Protein AF-A0A160VRX2-F1 (afdb_monomer_lite)

Secondary structure (DSSP, 8-state):
---HHHHHHHHHHHS-----HHHHHHHHHHHHT-SSHHHHHHHHHSSGGGHHHHHHHHHHHHHH-GGGHHHHHHHH--SHHHHHHHHHHHHHHHSS---HHHHHHHHHHHHTS-HHHHHGGGG-----HHHHHHHHTTT----HHHHHHHSPPPP----------------------------------------------

pLDDT: mean 70.58, std 23.64, range [27.41, 96.19]

Foldseek 3Di:
DDALVVLQVCCLPPVDDPPAPVSLVVNLVNLVPDPCNLVVLLVQQVPPSRLVVSLSSLVSCLVPPLVCNLSSCLRRPQAVVSVLVSQVSNCVHVVDGRDDSNLVSVLVVHVPHDVVRHVVCLPDDNPDPVSQVSVVVSVDHNPVVSCCVVPPDDPDDDDDDDDDDPPPPPPDPDDDDDDDDDDDDDDDDDDDDDDDDDDDD

Structure (mmCIF, N/CA/C/O backbone):
data_AF-A0A160VRX2-F1
#
_entry.id   AF-A0A160VRX2-F1
#
loop_
_atom_site.group_PDB
_atom_site.id
_atom_site.type_symbol
_atom_site.label_atom_id
_atom_site.label_alt_id
_atom_site.label_comp_id
_atom_site.label_asym_id
_atom_site.label_entity_id
_atom_site.label_seq_id
_atom_site.pdbx_PDB_ins_code
_atom_site.Cartn_x
_atom_site.Cartn_y
_atom_site.Cartn_z
_atom_site.occupancy
_atom_site.B_iso_or_equiv
_atom_site.auth_seq_id
_atom_site.auth_comp_id
_atom_site.auth_asym_id
_atom_site.auth_atom_id
_atom_site.pdbx_PDB_model_num
ATOM 1 N N . MET A 1 1 ? 17.256 4.299 -19.069 1.00 53.56 1 MET A N 1
ATOM 2 C CA . MET A 1 1 ? 16.507 3.963 -17.839 1.00 53.56 1 MET A CA 1
ATOM 3 C C . MET A 1 1 ? 16.876 2.543 -17.431 1.00 53.56 1 MET A C 1
ATOM 5 O O . MET A 1 1 ? 17.068 1.736 -18.332 1.00 53.56 1 MET A O 1
ATOM 9 N N . LYS A 1 2 ? 17.049 2.252 -16.134 1.00 60.75 2 LYS A N 1
ATOM 10 C CA . LYS A 1 2 ? 17.236 0.868 -15.648 1.00 60.75 2 LYS A CA 1
ATOM 11 C C . LYS A 1 2 ? 15.939 0.077 -15.847 1.00 60.75 2 LYS A C 1
ATOM 13 O O . LYS A 1 2 ? 14.868 0.665 -15.703 1.00 60.75 2 LYS A O 1
ATOM 18 N N . GLN A 1 3 ? 16.015 -1.216 -16.160 1.00 85.00 3 GLN A N 1
ATOM 19 C CA . GLN A 1 3 ? 14.811 -2.054 -16.253 1.00 85.00 3 GLN A CA 1
ATOM 20 C C . GLN A 1 3 ? 14.218 -2.251 -14.847 1.00 85.00 3 GLN A C 1
ATOM 22 O O . GLN A 1 3 ? 14.964 -2.447 -13.889 1.00 85.00 3 GLN A O 1
ATOM 27 N N . PHE A 1 4 ? 12.888 -2.220 -14.699 1.00 89.75 4 PHE A N 1
ATOM 28 C CA . PHE A 1 4 ? 12.189 -2.377 -13.409 1.00 89.75 4 PHE A CA 1
ATOM 29 C C . PHE A 1 4 ? 12.724 -3.547 -12.561 1.00 89.75 4 PHE A C 1
ATOM 31 O O . PHE A 1 4 ? 12.983 -3.403 -11.365 1.00 89.75 4 PHE A O 1
ATOM 38 N N . TRP A 1 5 ? 12.983 -4.688 -13.202 1.00 87.94 5 TRP A N 1
ATOM 39 C CA . TRP A 1 5 ? 13.503 -5.885 -12.544 1.00 87.94 5 TRP A CA 1
ATOM 40 C C . TRP A 1 5 ? 14.918 -5.723 -11.973 1.00 87.94 5 TRP A C 1
ATOM 42 O O . TRP A 1 5 ? 15.262 -6.401 -11.007 1.00 87.94 5 TRP A O 1
ATOM 52 N N . GLU A 1 6 ? 15.734 -4.821 -12.517 1.00 87.25 6 GLU A N 1
ATOM 53 C CA . GLU A 1 6 ? 17.044 -4.483 -11.951 1.00 87.25 6 GLU A CA 1
ATOM 54 C C . GLU A 1 6 ? 16.878 -3.720 -10.635 1.00 87.25 6 GLU A C 1
ATOM 56 O O . GLU A 1 6 ? 17.517 -4.065 -9.643 1.00 87.25 6 GLU A O 1
ATOM 61 N N . LEU A 1 7 ? 15.968 -2.737 -10.594 1.00 85.44 7 LEU A N 1
ATOM 62 C CA . LEU A 1 7 ? 15.646 -1.993 -9.371 1.00 85.44 7 LEU A CA 1
ATOM 63 C C . LEU A 1 7 ? 15.070 -2.911 -8.287 1.00 85.44 7 LEU A C 1
ATOM 65 O O . LEU A 1 7 ? 15.456 -2.791 -7.125 1.00 85.44 7 LEU A O 1
ATOM 69 N N . TYR A 1 8 ? 14.201 -3.846 -8.677 1.00 86.25 8 TYR A N 1
ATOM 70 C CA . TYR A 1 8 ? 13.642 -4.855 -7.781 1.00 86.25 8 TYR A CA 1
ATOM 71 C C . TYR A 1 8 ? 14.722 -5.776 -7.192 1.00 86.25 8 TYR A C 1
ATOM 73 O O . TYR A 1 8 ? 14.803 -5.940 -5.975 1.00 86.25 8 TYR A O 1
ATOM 81 N N . ARG A 1 9 ? 15.599 -6.345 -8.033 1.00 82.31 9 ARG A N 1
ATOM 82 C CA . ARG A 1 9 ? 16.698 -7.215 -7.571 1.00 82.31 9 ARG A CA 1
ATOM 83 C C . ARG A 1 9 ? 17.664 -6.475 -6.651 1.00 82.31 9 ARG A C 1
ATOM 85 O O . ARG A 1 9 ? 18.120 -7.045 -5.663 1.00 82.31 9 ARG A O 1
ATOM 92 N N . GLU A 1 10 ? 17.972 -5.217 -6.962 1.00 76.88 10 GLU A N 1
ATOM 93 C CA . GLU A 1 10 ? 18.812 -4.377 -6.109 1.00 76.88 10 GLU A CA 1
ATOM 94 C C . GLU A 1 10 ? 18.207 -4.162 -4.713 1.00 76.88 10 GLU A C 1
ATOM 96 O O . GLU A 1 10 ? 18.968 -4.089 -3.750 1.00 76.88 10 GLU A O 1
ATOM 101 N N . ASP A 1 11 ? 16.880 -4.055 -4.591 1.00 75.56 11 ASP A N 1
ATOM 102 C CA . ASP A 1 11 ? 16.200 -3.811 -3.311 1.00 75.56 11 ASP A CA 1
ATOM 103 C C . ASP A 1 11 ? 16.178 -5.055 -2.412 1.00 75.56 11 ASP A C 1
ATOM 105 O O . ASP A 1 11 ? 16.572 -4.984 -1.246 1.00 75.56 11 ASP A O 1
ATOM 109 N N . ILE A 1 12 ? 15.825 -6.220 -2.973 1.00 71.81 12 ILE A N 1
ATOM 110 C CA . ILE A 1 12 ? 15.807 -7.497 -2.233 1.00 71.81 12 ILE A CA 1
ATOM 111 C C . ILE A 1 12 ? 17.190 -7.832 -1.667 1.00 71.81 12 ILE A C 1
ATOM 113 O O . ILE A 1 12 ? 17.304 -8.377 -0.572 1.00 71.81 12 ILE A O 1
ATOM 117 N N . LEU A 1 13 ? 18.249 -7.534 -2.425 1.00 63.31 13 LEU A N 1
ATOM 118 C CA . LEU A 1 13 ? 19.611 -7.924 -2.068 1.00 63.31 13 LEU A CA 1
ATOM 119 C C . LEU A 1 13 ? 20.306 -6.928 -1.140 1.00 63.31 13 LEU A C 1
ATOM 121 O O . LEU A 1 13 ? 21.235 -7.323 -0.436 1.00 63.31 13 LEU A O 1
ATOM 125 N N . SER A 1 14 ? 19.907 -5.651 -1.118 1.00 58.38 14 SER A N 1
ATOM 126 C CA . SER A 1 14 ? 20.640 -4.662 -0.324 1.00 58.38 14 SER A CA 1
ATOM 127 C C . SER A 1 14 ? 20.146 -4.537 1.115 1.00 58.38 14 SER A C 1
ATOM 129 O O . SER A 1 14 ? 20.926 -4.063 1.941 1.00 58.38 14 SER A O 1
ATOM 131 N N . PHE A 1 15 ? 18.894 -4.914 1.437 1.00 51.44 15 PHE A N 1
ATOM 132 C CA . PHE A 1 15 ? 18.227 -4.730 2.752 1.00 51.44 15 PHE A CA 1
ATOM 133 C C . PHE A 1 15 ? 18.344 -3.315 3.367 1.00 51.44 15 PHE A C 1
ATOM 135 O O . PHE A 1 15 ? 17.918 -3.049 4.491 1.00 51.44 15 PHE A O 1
ATOM 142 N N . LYS A 1 16 ? 18.949 -2.390 2.630 1.00 52.22 16 LYS A N 1
ATOM 143 C CA . LYS A 1 16 ? 19.450 -1.090 3.050 1.00 52.22 16 LYS A CA 1
ATOM 144 C C . LYS A 1 16 ? 19.458 -0.211 1.816 1.00 52.22 16 LYS A C 1
ATOM 146 O O . LYS A 1 16 ? 20.514 0.158 1.305 1.00 52.22 16 LYS A O 1
ATOM 151 N N . LYS A 1 17 ? 18.285 0.115 1.295 1.00 55.25 17 LYS A N 1
ATOM 152 C CA . LYS A 1 17 ? 18.146 1.300 0.459 1.00 55.25 17 LYS A CA 1
ATOM 153 C C . LYS A 1 17 ? 17.052 2.159 1.049 1.00 55.25 17 LYS A C 1
ATOM 155 O O . LYS A 1 17 ? 15.928 1.740 1.310 1.00 55.25 17 LYS A O 1
ATOM 160 N N . HIS A 1 18 ? 17.452 3.376 1.384 1.00 66.44 18 HIS A N 1
ATOM 161 C CA . HIS A 1 18 ? 16.526 4.403 1.791 1.00 66.44 18 HIS A CA 1
ATOM 162 C C . HIS A 1 18 ? 15.578 4.630 0.616 1.00 66.44 18 HIS A C 1
ATOM 164 O O . HIS A 1 18 ? 16.016 5.022 -0.457 1.00 66.44 18 HIS A O 1
ATOM 170 N N . PHE A 1 19 ? 14.283 4.386 0.820 1.00 79.25 19 PHE A N 1
ATOM 171 C CA . PHE A 1 19 ? 13.230 4.852 -0.084 1.00 79.25 19 PHE A CA 1
ATOM 172 C C . PHE A 1 19 ? 13.189 6.391 -0.075 1.00 79.25 19 PHE A C 1
ATOM 174 O O . PHE A 1 19 ? 12.302 6.990 0.534 1.00 79.25 19 PHE A O 1
ATOM 181 N N . ASP A 1 20 ? 14.227 7.048 -0.575 1.00 86.12 20 ASP A N 1
ATOM 182 C CA . ASP A 1 20 ? 14.255 8.490 -0.765 1.00 86.12 20 ASP A CA 1
ATOM 183 C C . ASP A 1 20 ? 13.398 8.881 -1.978 1.00 86.12 20 ASP A C 1
ATOM 185 O O . ASP A 1 20 ? 12.914 8.028 -2.725 1.00 86.12 20 ASP A O 1
ATOM 189 N N . ALA A 1 21 ? 13.161 10.180 -2.146 1.00 86.88 21 ALA A N 1
ATOM 190 C CA . ALA A 1 21 ? 12.278 10.673 -3.197 1.00 86.88 21 ALA A CA 1
ATOM 191 C C . ALA A 1 21 ? 12.773 10.310 -4.609 1.00 86.88 21 ALA A C 1
ATOM 193 O O . ALA A 1 21 ? 11.957 9.994 -5.474 1.00 86.88 21 ALA A O 1
ATOM 194 N N . ASN A 1 22 ? 14.091 10.303 -4.834 1.00 89.25 22 ASN A N 1
ATOM 195 C CA . ASN A 1 22 ? 14.674 9.987 -6.137 1.00 89.25 22 ASN A CA 1
ATOM 196 C C . ASN A 1 22 ? 14.514 8.502 -6.459 1.00 89.25 22 ASN A C 1
ATOM 198 O O . ASN A 1 22 ? 14.138 8.146 -7.573 1.00 89.25 22 ASN A O 1
ATOM 202 N N . TYR A 1 23 ? 14.759 7.634 -5.481 1.00 88.31 23 TYR A N 1
ATOM 203 C CA . TYR A 1 23 ? 14.572 6.201 -5.634 1.00 88.31 23 TYR A CA 1
ATOM 204 C C . TYR A 1 23 ? 13.108 5.849 -5.903 1.00 88.31 23 TYR A C 1
ATOM 206 O O . TYR A 1 23 ? 12.825 5.133 -6.859 1.00 88.31 23 TYR A O 1
ATOM 214 N N . ILE A 1 24 ? 12.176 6.402 -5.116 1.00 90.81 24 ILE A N 1
ATOM 215 C CA . ILE A 1 24 ? 10.731 6.203 -5.315 1.00 90.81 24 ILE A CA 1
ATOM 216 C C . ILE A 1 24 ? 10.327 6.620 -6.729 1.00 90.81 24 ILE A C 1
ATOM 218 O O . ILE A 1 24 ? 9.657 5.856 -7.419 1.00 90.81 24 ILE A O 1
ATOM 222 N N . LYS A 1 25 ? 10.772 7.801 -7.177 1.00 91.38 25 LYS A N 1
ATOM 223 C CA . LYS A 1 25 ? 10.506 8.286 -8.531 1.00 91.38 25 LYS A CA 1
ATOM 224 C C . LYS A 1 25 ? 11.028 7.306 -9.585 1.00 91.38 25 LYS A C 1
ATOM 226 O O . LYS A 1 25 ? 10.265 6.894 -10.445 1.00 91.38 25 LYS A O 1
ATOM 231 N N . ASN A 1 26 ? 12.285 6.875 -9.478 1.00 90.94 26 ASN A N 1
ATOM 232 C CA . ASN A 1 26 ? 12.885 5.947 -10.440 1.00 90.94 26 ASN A CA 1
ATOM 233 C C . ASN A 1 26 ? 12.156 4.598 -10.499 1.00 90.94 26 ASN A C 1
ATOM 235 O O . ASN A 1 26 ? 12.003 4.039 -11.581 1.00 90.94 26 ASN A O 1
ATOM 239 N N . VAL A 1 27 ? 11.713 4.068 -9.354 1.00 91.75 27 VAL A N 1
ATOM 240 C CA . VAL A 1 27 ? 10.911 2.838 -9.316 1.00 91.75 27 VAL A CA 1
ATOM 241 C C . VAL A 1 27 ? 9.564 3.061 -9.986 1.00 91.75 27 VAL A C 1
ATOM 243 O O . VAL A 1 27 ? 9.148 2.218 -10.770 1.00 91.75 27 VAL A O 1
ATOM 246 N N . PHE A 1 28 ? 8.897 4.182 -9.713 1.00 94.31 28 PHE A N 1
ATOM 247 C CA . PHE A 1 28 ? 7.594 4.484 -10.304 1.00 94.31 28 PHE A CA 1
ATOM 248 C C . PHE A 1 28 ? 7.689 4.659 -11.817 1.00 94.31 28 PHE A C 1
ATOM 250 O O . PHE A 1 28 ? 6.904 4.051 -12.533 1.00 94.31 28 PHE A O 1
ATOM 257 N N . ASP A 1 29 ? 8.677 5.410 -12.298 1.00 93.62 29 ASP A N 1
ATOM 258 C CA . ASP A 1 29 ? 8.897 5.630 -13.728 1.00 93.62 29 ASP A CA 1
ATOM 259 C C . ASP A 1 29 ?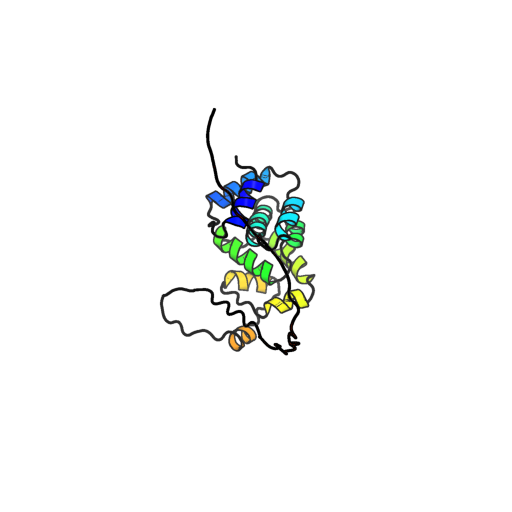 9.258 4.307 -14.437 1.00 93.62 29 ASP A C 1
ATOM 261 O O . ASP A 1 29 ? 8.775 4.029 -15.527 1.00 93.62 29 ASP A O 1
ATOM 265 N N . ALA A 1 30 ? 10.049 3.428 -13.806 1.00 93.12 30 ALA A N 1
ATOM 266 C CA . ALA A 1 30 ? 10.340 2.106 -14.367 1.00 93.12 30 ALA A CA 1
ATOM 267 C C . ALA A 1 30 ? 9.130 1.154 -14.329 1.00 93.12 30 ALA A C 1
ATOM 269 O O . ALA A 1 30 ? 8.983 0.308 -15.208 1.00 93.12 30 ALA A O 1
ATOM 270 N N . TYR A 1 31 ? 8.286 1.259 -13.301 1.00 94.44 31 TYR A N 1
ATOM 271 C CA . TYR A 1 31 ? 7.087 0.439 -13.143 1.00 94.44 31 TYR A CA 1
ATOM 272 C C . TYR A 1 31 ? 5.961 0.866 -14.088 1.00 94.44 31 TYR A C 1
ATOM 274 O O . TYR A 1 31 ? 5.175 0.031 -14.523 1.00 94.44 31 TYR A O 1
ATOM 282 N N . GLU A 1 32 ? 5.903 2.145 -14.455 1.00 94.31 32 GLU A N 1
ATOM 283 C CA . GLU A 1 32 ? 4.975 2.683 -15.454 1.00 94.31 32 GLU A CA 1
ATOM 284 C C . GLU A 1 32 ? 5.093 1.950 -16.800 1.00 94.31 32 GLU A C 1
ATOM 286 O O . GLU A 1 32 ? 4.075 1.593 -17.394 1.00 94.31 32 GLU A O 1
ATOM 291 N N . GLU A 1 33 ? 6.317 1.602 -17.198 1.00 92.44 33 GLU A N 1
ATOM 292 C CA . GLU A 1 33 ? 6.633 0.839 -18.415 1.00 92.44 33 GLU A CA 1
ATOM 293 C C . GLU A 1 33 ? 6.298 -0.664 -18.315 1.00 92.44 33 GLU A C 1
ATOM 295 O O . GLU A 1 33 ? 6.380 -1.401 -19.301 1.00 92.44 33 GLU A O 1
ATOM 300 N N . VAL A 1 34 ? 5.925 -1.167 -17.132 1.00 93.25 34 VAL A N 1
ATOM 301 C CA . VAL A 1 34 ? 5.506 -2.564 -16.964 1.00 93.25 34 VAL A CA 1
ATOM 302 C C . VAL A 1 34 ? 4.099 -2.734 -17.531 1.00 93.25 34 VAL A C 1
ATOM 304 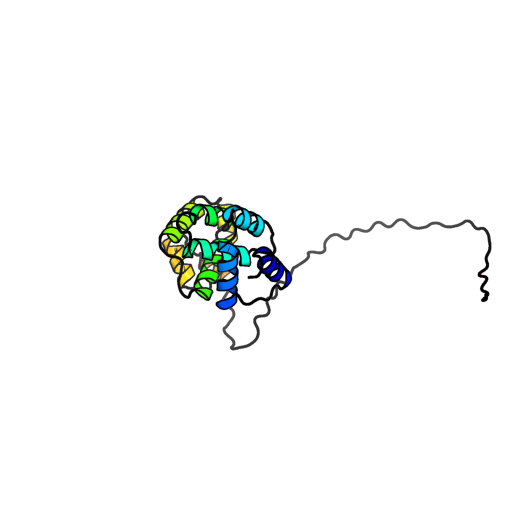O O . VAL A 1 34 ? 3.159 -2.050 -17.119 1.00 93.25 34 VAL A O 1
ATOM 307 N N . LYS A 1 35 ? 3.954 -3.678 -18.468 1.00 90.88 35 LYS A N 1
ATOM 308 C CA . LYS A 1 35 ? 2.682 -3.990 -19.131 1.00 90.88 35 LYS A CA 1
ATOM 309 C C . LYS A 1 35 ? 1.637 -4.515 -18.138 1.00 90.88 35 LYS A C 1
ATOM 311 O O . LYS A 1 35 ? 0.584 -3.905 -17.979 1.00 90.88 35 LYS A O 1
ATOM 316 N N . ASP A 1 36 ? 1.974 -5.583 -17.416 1.00 92.12 36 ASP A N 1
ATOM 317 C CA . ASP A 1 36 ? 1.069 -6.287 -16.502 1.00 92.12 36 ASP A CA 1
ATOM 318 C C . ASP A 1 36 ? 1.431 -5.981 -15.038 1.00 92.12 36 ASP A C 1
ATOM 320 O O . ASP A 1 36 ? 2.014 -6.785 -14.311 1.00 92.12 36 ASP A O 1
ATOM 324 N N . LYS A 1 37 ? 1.125 -4.750 -14.605 1.00 94.50 37 LYS A N 1
ATOM 325 C CA . LYS A 1 37 ? 1.512 -4.221 -13.282 1.00 94.50 37 LYS A CA 1
ATOM 326 C C . LYS A 1 37 ? 0.991 -5.074 -12.122 1.00 94.50 37 LYS A C 1
ATOM 328 O O . LYS A 1 37 ? 1.758 -5.435 -11.239 1.00 94.50 37 LYS A O 1
ATOM 333 N N . LEU A 1 38 ? -0.296 -5.428 -12.120 1.00 95.38 38 LEU A N 1
ATOM 334 C CA . LEU A 1 38 ? -0.886 -6.231 -11.038 1.00 95.38 38 LEU A CA 1
ATOM 335 C C . LEU A 1 38 ? -0.246 -7.626 -10.935 1.00 95.38 38 LEU A C 1
ATOM 337 O O . LEU A 1 38 ? -0.001 -8.099 -9.828 1.00 95.38 38 LEU A O 1
ATOM 341 N N . GLU A 1 39 ? 0.101 -8.248 -12.065 1.00 92.75 39 GLU A N 1
ATOM 342 C CA . GLU A 1 39 ? 0.823 -9.526 -12.078 1.00 92.75 39 GLU A CA 1
ATOM 343 C C . GLU A 1 39 ? 2.232 -9.369 -11.493 1.00 92.75 39 GLU A C 1
ATOM 345 O O . GLU A 1 39 ? 2.633 -10.131 -10.613 1.00 92.75 39 GLU A O 1
ATOM 350 N N . ALA A 1 40 ? 2.963 -8.327 -11.899 1.00 92.00 40 ALA A N 1
ATOM 351 C CA . ALA A 1 40 ? 4.267 -8.019 -11.321 1.00 92.00 40 ALA A CA 1
ATOM 352 C C . ALA A 1 40 ? 4.181 -7.760 -9.805 1.00 92.00 40 ALA A C 1
ATOM 354 O O . ALA A 1 40 ? 5.021 -8.252 -9.051 1.00 92.00 40 ALA A O 1
ATOM 355 N N . LEU A 1 41 ? 3.157 -7.037 -9.337 1.00 93.19 41 LEU A N 1
ATOM 356 C CA . LEU A 1 41 ? 2.902 -6.818 -7.911 1.00 93.19 41 LEU A CA 1
ATOM 357 C C . LEU A 1 41 ? 2.658 -8.138 -7.167 1.00 93.19 41 LEU A C 1
ATOM 359 O O . LEU A 1 41 ? 3.233 -8.339 -6.096 1.00 93.19 41 LEU A O 1
ATOM 363 N N . ALA A 1 42 ? 1.844 -9.034 -7.730 1.00 90.88 42 ALA A N 1
ATOM 364 C CA . ALA A 1 42 ? 1.548 -10.339 -7.143 1.00 90.88 42 ALA A CA 1
ATOM 365 C C . ALA A 1 42 ? 2.813 -11.199 -7.009 1.00 90.88 42 ALA A C 1
ATOM 367 O O . ALA A 1 42 ? 3.128 -11.660 -5.911 1.00 90.88 42 ALA A O 1
ATOM 368 N N . LEU A 1 43 ? 3.610 -11.297 -8.081 1.00 87.69 43 LEU A N 1
ATOM 369 C CA . LEU A 1 43 ? 4.893 -12.012 -8.082 1.00 87.69 43 LEU A CA 1
ATOM 370 C C . LEU A 1 43 ? 5.846 -11.501 -6.991 1.00 87.69 43 LEU A C 1
ATOM 372 O O . LEU A 1 43 ? 6.543 -12.278 -6.341 1.00 87.69 43 LEU A O 1
ATOM 376 N N . ILE A 1 44 ? 5.870 -10.187 -6.772 1.00 86.62 44 ILE A N 1
ATOM 377 C CA . ILE A 1 44 ? 6.723 -9.544 -5.770 1.00 86.62 44 ILE A CA 1
ATOM 378 C C . ILE A 1 44 ? 6.218 -9.794 -4.346 1.00 86.62 44 ILE A C 1
ATOM 380 O O . ILE A 1 44 ? 7.029 -9.967 -3.432 1.00 86.62 44 ILE A O 1
ATOM 384 N N . ARG A 1 45 ? 4.900 -9.767 -4.119 1.00 84.75 45 ARG A N 1
ATOM 385 C CA . ARG A 1 45 ? 4.322 -9.890 -2.774 1.00 84.75 45 ARG A CA 1
ATOM 386 C C . ARG A 1 45 ? 4.487 -11.290 -2.191 1.00 84.75 45 ARG A C 1
ATOM 388 O O . ARG A 1 45 ? 4.675 -11.404 -0.973 1.00 84.75 45 ARG A O 1
ATOM 395 N N . ASP A 1 46 ? 4.428 -1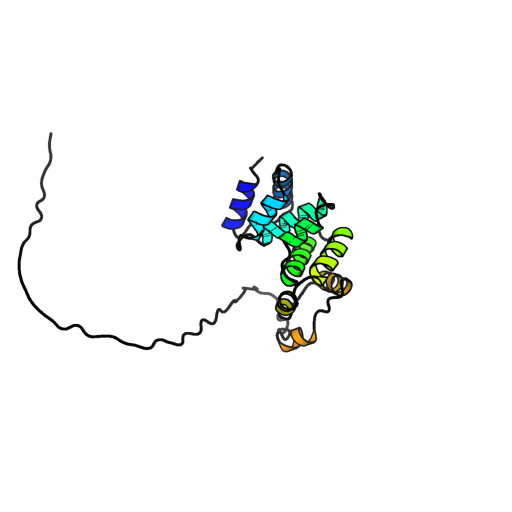2.313 -3.036 1.00 73.88 46 ASP A N 1
ATOM 396 C CA . ASP A 1 46 ? 4.531 -13.715 -2.621 1.00 73.88 46 ASP A CA 1
ATOM 397 C C . ASP A 1 46 ? 5.972 -14.123 -2.275 1.00 73.88 46 ASP A C 1
ATOM 399 O O . ASP A 1 46 ? 6.207 -15.104 -1.567 1.00 73.88 46 ASP A O 1
ATOM 403 N N . ILE A 1 47 ? 6.958 -13.312 -2.666 1.00 75.38 47 ILE A N 1
ATOM 404 C CA . ILE A 1 47 ? 8.345 -13.459 -2.230 1.00 75.38 47 ILE A CA 1
ATOM 405 C C . ILE A 1 47 ? 8.517 -12.765 -0.869 1.00 75.38 47 ILE A C 1
ATOM 407 O O . ILE A 1 47 ? 8.467 -11.539 -0.750 1.00 75.38 47 ILE A O 1
ATOM 411 N N . HIS A 1 48 ? 8.760 -13.556 0.185 1.00 59.00 48 HIS A N 1
ATOM 412 C CA . HIS A 1 48 ? 8.796 -13.083 1.580 1.00 59.00 48 HIS A CA 1
ATOM 413 C C . HIS A 1 48 ? 9.739 -11.883 1.812 1.00 59.00 48 HIS A C 1
ATOM 415 O O . HIS A 1 48 ? 9.438 -11.011 2.633 1.00 59.00 48 HIS A O 1
ATOM 421 N N . LEU A 1 49 ? 10.850 -11.815 1.073 1.00 65.38 49 LEU A N 1
ATOM 422 C CA . LEU A 1 49 ? 11.905 -10.812 1.252 1.00 65.38 49 LEU A CA 1
ATOM 423 C C . LEU A 1 49 ? 11.539 -9.417 0.705 1.00 65.38 49 LEU A C 1
ATOM 425 O O . LEU A 1 49 ? 12.233 -8.456 1.022 1.00 65.38 49 LEU A O 1
ATOM 429 N N . SER A 1 50 ? 10.453 -9.266 -0.064 1.00 73.75 50 SER A N 1
ATOM 430 C CA . SER A 1 50 ? 10.129 -8.022 -0.789 1.00 73.75 50 SER A CA 1
ATOM 431 C C . SER A 1 50 ? 8.895 -7.263 -0.297 1.00 73.75 50 SER A C 1
ATOM 433 O O . SER A 1 50 ? 8.375 -6.394 -0.998 1.00 73.75 50 SER A O 1
ATOM 435 N N . ARG A 1 51 ? 8.432 -7.517 0.932 1.00 79.25 51 ARG A N 1
ATOM 436 C CA . ARG A 1 51 ? 7.202 -6.891 1.454 1.00 79.25 51 ARG A CA 1
ATOM 437 C C . ARG A 1 51 ? 7.231 -5.353 1.409 1.00 79.25 51 ARG A C 1
ATOM 439 O O . ARG A 1 51 ? 6.263 -4.733 0.980 1.00 79.25 51 ARG A O 1
ATOM 446 N N . MET A 1 52 ? 8.353 -4.724 1.761 1.00 85.19 52 MET A N 1
ATOM 447 C CA . MET A 1 52 ? 8.468 -3.257 1.700 1.00 85.19 52 MET A CA 1
ATOM 448 C C . MET A 1 52 ? 8.443 -2.716 0.267 1.00 85.19 52 MET A C 1
ATOM 450 O O . MET A 1 52 ? 7.845 -1.668 0.026 1.00 85.19 52 MET A O 1
ATOM 454 N N . PHE A 1 53 ? 9.028 -3.442 -0.688 1.00 89.06 53 PHE A N 1
ATOM 455 C CA . PHE A 1 53 ? 8.945 -3.088 -2.102 1.00 89.06 53 PHE A CA 1
ATOM 456 C C . PHE A 1 53 ? 7.504 -3.207 -2.613 1.00 89.06 53 PHE A C 1
ATOM 458 O O . PHE A 1 53 ? 7.030 -2.312 -3.304 1.00 89.06 53 PHE A O 1
ATOM 465 N N . SER A 1 54 ? 6.749 -4.231 -2.193 1.00 91.62 54 SER A N 1
ATOM 466 C CA . SER A 1 54 ? 5.317 -4.314 -2.525 1.00 91.62 54 SER A CA 1
ATOM 467 C C . SER A 1 54 ? 4.507 -3.143 -1.959 1.00 91.62 54 SER A C 1
ATOM 469 O O . SER A 1 54 ? 3.656 -2.613 -2.661 1.00 91.62 54 SER A O 1
ATOM 471 N N . PHE A 1 55 ? 4.817 -2.643 -0.756 1.00 92.31 55 PHE A N 1
ATOM 472 C CA . PHE A 1 55 ? 4.176 -1.433 -0.216 1.00 92.31 55 PHE A CA 1
ATOM 473 C C . PHE A 1 55 ? 4.554 -0.163 -0.984 1.00 92.31 55 PHE A C 1
ATOM 475 O O . PHE A 1 55 ? 3.717 0.726 -1.171 1.00 92.31 55 PHE A O 1
ATOM 482 N N . LEU A 1 56 ? 5.791 -0.078 -1.480 1.00 93.12 56 LEU A N 1
ATOM 483 C CA . LEU A 1 56 ? 6.177 0.983 -2.402 1.00 93.12 56 LEU A CA 1
ATOM 484 C C . LEU A 1 56 ? 5.322 0.937 -3.675 1.00 93.12 56 LEU A C 1
ATOM 486 O O . LEU A 1 56 ? 4.749 1.958 -4.048 1.00 93.12 56 LEU A O 1
ATOM 490 N N . LEU A 1 57 ? 5.186 -0.228 -4.308 1.00 94.25 57 LEU A N 1
ATOM 491 C CA . LEU A 1 57 ? 4.377 -0.377 -5.522 1.00 94.25 57 LEU A CA 1
ATOM 492 C C . LEU A 1 57 ? 2.887 -0.162 -5.257 1.00 94.25 57 LEU A C 1
ATOM 494 O O . LEU A 1 57 ? 2.214 0.494 -6.034 1.00 94.25 57 LEU A O 1
ATOM 498 N N . MET A 1 58 ? 2.363 -0.601 -4.122 1.00 95.69 58 MET A N 1
ATOM 499 C CA . MET A 1 58 ? 0.997 -0.289 -3.709 1.00 95.69 58 MET A CA 1
ATOM 500 C C . MET A 1 58 ? 0.764 1.229 -3.601 1.00 95.69 58 MET A C 1
ATOM 502 O O . MET A 1 58 ? -0.284 1.735 -3.997 1.00 95.69 58 MET A O 1
ATOM 506 N N . SER A 1 59 ? 1.776 1.987 -3.164 1.00 95.56 59 SER A N 1
ATOM 507 C CA . SER A 1 59 ? 1.724 3.456 -3.145 1.00 95.56 59 SER A CA 1
ATOM 508 C C . SER A 1 59 ? 1.669 4.071 -4.549 1.00 95.56 59 SER A C 1
ATOM 510 O O . SER A 1 59 ? 1.128 5.166 -4.710 1.00 95.56 59 SER A O 1
ATOM 512 N N . TYR A 1 60 ? 2.213 3.389 -5.564 1.00 96.06 60 TYR A N 1
ATOM 513 C CA . TYR A 1 60 ? 2.067 3.788 -6.965 1.00 96.06 60 TYR A CA 1
ATOM 514 C C . TYR A 1 60 ? 0.595 3.729 -7.380 1.00 96.06 60 TYR A C 1
ATOM 516 O O . TYR A 1 60 ? 0.094 4.713 -7.915 1.00 96.06 60 TYR A O 1
ATOM 524 N N . PHE A 1 61 ? -0.115 2.634 -7.075 1.00 96.00 61 PHE A N 1
ATOM 525 C CA . PHE A 1 61 ? -1.540 2.494 -7.410 1.00 96.00 61 PHE A CA 1
ATOM 526 C C . PHE A 1 61 ? -2.379 3.573 -6.740 1.00 96.00 61 PHE A C 1
ATOM 528 O O . PHE A 1 61 ? -3.151 4.243 -7.416 1.00 96.00 61 PHE A O 1
ATOM 535 N N . VAL A 1 62 ? -2.124 3.841 -5.453 1.00 95.06 62 VAL A N 1
ATOM 536 C CA . VAL A 1 62 ? -2.748 4.973 -4.757 1.00 95.06 62 VAL A CA 1
ATOM 537 C C . VAL A 1 62 ? -2.553 6.259 -5.558 1.00 95.06 62 VAL A C 1
ATOM 539 O O . VAL A 1 62 ? -3.520 6.949 -5.844 1.00 95.06 62 VAL A O 1
ATOM 542 N N . LYS A 1 63 ? -1.332 6.592 -5.977 1.00 92.19 63 LYS A N 1
ATOM 543 C CA . LYS A 1 63 ? -1.060 7.891 -6.610 1.00 92.19 63 LYS A CA 1
ATOM 544 C C . LYS A 1 63 ? -1.421 8.007 -8.087 1.00 92.19 63 LYS A C 1
ATOM 546 O O . LYS A 1 63 ? -1.658 9.125 -8.537 1.00 92.19 63 LYS A O 1
ATOM 551 N N . ARG A 1 64 ? -1.362 6.916 -8.847 1.00 93.62 64 ARG A N 1
ATOM 552 C CA . ARG A 1 64 ? -1.357 6.960 -10.317 1.00 93.62 64 ARG A CA 1
ATOM 553 C C . ARG A 1 64 ? -2.436 6.099 -10.972 1.00 93.62 64 ARG A C 1
ATOM 555 O O . ARG A 1 64 ? -2.819 6.415 -12.089 1.00 93.62 64 ARG A O 1
ATOM 562 N N . GLU A 1 65 ? -2.931 5.059 -10.305 1.00 94.44 65 GLU A N 1
ATOM 563 C CA . GLU A 1 65 ? -3.919 4.120 -10.868 1.00 94.44 65 GLU A CA 1
ATOM 564 C C . GLU A 1 65 ? -5.039 3.832 -9.844 1.00 94.44 65 GLU A C 1
ATOM 566 O O . GLU A 1 65 ? -5.146 2.709 -9.341 1.00 94.44 65 GLU A O 1
ATOM 571 N N . PRO A 1 66 ? -5.845 4.857 -9.478 1.00 90.94 66 PRO A N 1
ATOM 572 C CA . PRO A 1 66 ? -6.902 4.742 -8.468 1.00 90.94 66 PRO A CA 1
ATOM 573 C C . PRO A 1 66 ? -7.922 3.642 -8.745 1.00 90.94 66 PRO A C 1
ATOM 575 O O . PRO A 1 66 ? -8.449 3.038 -7.817 1.00 90.94 66 PRO A O 1
ATOM 578 N N . ASP A 1 67 ? -8.201 3.395 -10.020 1.00 94.06 67 ASP A N 1
ATOM 579 C CA . ASP A 1 67 ? -9.151 2.404 -10.518 1.00 94.06 67 ASP A CA 1
ATOM 580 C C . ASP A 1 67 ? -8.743 0.961 -10.198 1.00 94.06 67 ASP A C 1
ATOM 582 O O . ASP A 1 67 ? -9.598 0.083 -10.172 1.00 94.06 67 ASP A O 1
ATOM 586 N N . LYS A 1 68 ? -7.460 0.715 -9.907 1.00 95.62 68 LYS A N 1
ATOM 587 C CA . LYS A 1 68 ? -6.916 -0.618 -9.595 1.00 95.62 68 LYS A CA 1
ATOM 588 C C . LYS A 1 68 ? -6.535 -0.790 -8.127 1.00 95.62 68 LYS A C 1
ATOM 590 O O . LYS A 1 68 ? -5.865 -1.760 -7.768 1.00 95.62 68 LYS A O 1
ATOM 595 N N . ILE A 1 69 ? -6.903 0.166 -7.273 1.00 95.69 69 ILE A N 1
ATOM 596 C CA . ILE A 1 69 ? -6.563 0.134 -5.848 1.00 95.69 69 ILE A CA 1
ATOM 597 C C . ILE A 1 69 ? -7.137 -1.114 -5.171 1.00 95.69 69 ILE A C 1
ATOM 599 O O . ILE A 1 69 ? -6.415 -1.748 -4.402 1.00 95.69 69 ILE A O 1
ATOM 603 N N . ASP A 1 70 ? -8.382 -1.481 -5.474 1.00 95.50 70 ASP A N 1
ATOM 604 C CA . ASP A 1 70 ? -9.054 -2.639 -4.872 1.00 95.50 70 ASP A CA 1
ATOM 605 C C . ASP A 1 70 ? -8.262 -3.930 -5.129 1.00 95.50 70 ASP A C 1
ATOM 607 O O . ASP A 1 70 ? -7.914 -4.661 -4.196 1.00 95.50 70 ASP A O 1
ATOM 611 N N . ASP A 1 71 ? -7.876 -4.163 -6.386 1.00 96.19 71 ASP A N 1
ATOM 612 C CA . ASP A 1 71 ? -7.063 -5.314 -6.786 1.00 96.19 71 ASP A CA 1
ATOM 613 C C . ASP A 1 71 ? -5.685 -5.290 -6.114 1.00 96.19 71 ASP A C 1
ATOM 615 O O . ASP A 1 71 ? -5.226 -6.292 -5.556 1.00 96.19 71 ASP A O 1
ATOM 619 N N . ALA A 1 72 ? -5.026 -4.129 -6.110 1.00 95.69 72 ALA A N 1
ATOM 620 C CA . ALA A 1 72 ? -3.711 -3.968 -5.503 1.00 95.69 72 ALA A CA 1
ATOM 621 C C . ALA A 1 72 ? -3.733 -4.198 -3.981 1.00 95.69 72 ALA A C 1
ATOM 623 O O . ALA A 1 72 ? -2.789 -4.788 -3.441 1.00 95.69 72 ALA A O 1
ATOM 624 N N . ILE A 1 73 ? -4.795 -3.776 -3.285 1.00 95.19 73 ILE A N 1
ATOM 625 C CA . ILE A 1 73 ? -5.011 -4.046 -1.857 1.00 95.19 73 ILE A CA 1
ATOM 626 C C . ILE A 1 73 ? -5.174 -5.544 -1.631 1.00 95.19 73 ILE A C 1
ATOM 628 O O . ILE A 1 73 ? -4.450 -6.095 -0.805 1.00 95.19 73 ILE A O 1
ATOM 632 N N . ASN A 1 74 ? -6.044 -6.211 -2.392 1.00 92.81 74 ASN A N 1
ATOM 633 C CA . ASN A 1 74 ? -6.286 -7.651 -2.258 1.00 92.81 74 ASN A CA 1
ATOM 634 C C . ASN A 1 74 ? -5.018 -8.484 -2.496 1.00 92.81 74 ASN A C 1
ATOM 636 O O . ASN A 1 74 ? -4.814 -9.536 -1.878 1.00 92.81 74 ASN A O 1
ATOM 640 N N . ILE A 1 75 ? -4.125 -8.005 -3.362 1.00 93.62 75 ILE A N 1
ATOM 641 C CA . ILE A 1 75 ? -2.806 -8.600 -3.565 1.00 93.62 75 ILE A CA 1
ATOM 642 C C . ILE A 1 75 ? -1.893 -8.316 -2.369 1.00 93.62 75 ILE A C 1
ATOM 644 O O . ILE A 1 75 ? -1.278 -9.243 -1.848 1.00 93.62 75 ILE A O 1
ATOM 648 N N . THR A 1 76 ? -1.794 -7.066 -1.922 1.00 92.62 76 THR A N 1
ATOM 649 C CA . THR A 1 76 ? -0.685 -6.615 -1.067 1.00 92.62 76 THR A CA 1
ATOM 650 C C . THR A 1 76 ? -0.964 -6.730 0.429 1.00 92.62 76 THR A C 1
ATOM 652 O O . THR A 1 76 ? -0.079 -7.133 1.191 1.00 92.62 76 THR A O 1
ATOM 655 N N . ILE A 1 77 ? -2.173 -6.380 0.862 1.00 91.81 77 ILE A N 1
ATOM 656 C CA . ILE A 1 77 ? -2.595 -6.403 2.263 1.00 91.81 77 ILE A CA 1
ATOM 657 C C . ILE A 1 77 ? -3.205 -7.772 2.537 1.00 91.81 77 ILE A C 1
ATOM 659 O O . ILE A 1 77 ? -4.174 -8.160 1.899 1.00 91.81 77 ILE A O 1
ATOM 663 N N . LYS A 1 78 ? -2.600 -8.550 3.440 1.00 87.31 78 LYS A N 1
ATOM 664 C CA . LYS A 1 78 ? -3.097 -9.896 3.789 1.00 87.31 78 LYS A CA 1
ATOM 665 C C . LYS A 1 78 ? -3.633 -9.998 5.213 1.00 87.31 78 LYS A C 1
ATOM 667 O O . LYS A 1 78 ? -4.221 -11.010 5.573 1.00 87.31 78 LYS A O 1
ATOM 672 N N . ASN A 1 79 ? -3.362 -8.994 6.037 1.00 85.12 79 ASN A N 1
ATOM 673 C CA . ASN A 1 79 ? -3.771 -8.902 7.432 1.00 85.12 79 ASN A CA 1
ATOM 674 C C . ASN A 1 79 ? -3.720 -7.432 7.878 1.00 85.12 79 ASN A C 1
ATOM 676 O O . ASN A 1 79 ? -3.166 -6.574 7.183 1.00 85.12 79 ASN A O 1
ATOM 680 N N . LEU A 1 80 ? -4.252 -7.151 9.067 1.00 83.56 80 LEU A N 1
ATOM 681 C CA . LEU A 1 80 ? -4.266 -5.800 9.631 1.00 83.56 80 LEU A CA 1
ATOM 682 C C . LEU A 1 80 ? -2.848 -5.245 9.879 1.00 83.56 80 LEU A C 1
ATOM 684 O O . LEU A 1 80 ? -2.607 -4.052 9.697 1.00 83.56 80 LEU A O 1
ATOM 688 N N . GLY A 1 81 ? -1.882 -6.105 10.215 1.00 84.06 81 GLY A N 1
ATOM 689 C CA . GLY A 1 81 ? -0.479 -5.714 10.378 1.00 84.06 81 GLY A CA 1
ATOM 690 C C . GLY A 1 81 ? 0.141 -5.148 9.095 1.00 84.06 81 GLY A C 1
ATOM 691 O O . GLY A 1 81 ? 0.812 -4.117 9.137 1.00 84.06 81 GLY A O 1
ATOM 692 N N . ASP A 1 82 ? -0.128 -5.761 7.940 1.00 88.31 82 ASP A N 1
ATOM 693 C CA . ASP A 1 82 ? 0.312 -5.245 6.640 1.00 88.31 82 ASP A CA 1
ATOM 694 C C . ASP A 1 82 ? -0.307 -3.867 6.356 1.00 88.31 82 ASP A C 1
ATOM 696 O O . ASP A 1 82 ? 0.401 -2.967 5.901 1.00 88.31 82 ASP A O 1
ATOM 700 N N . ALA A 1 83 ? -1.590 -3.666 6.687 1.00 90.38 83 ALA A N 1
ATOM 701 C CA . ALA A 1 83 ? -2.254 -2.369 6.536 1.00 90.38 83 ALA A CA 1
ATOM 702 C C . ALA A 1 83 ? -1.578 -1.286 7.391 1.00 90.38 83 ALA A C 1
ATOM 704 O O . ALA A 1 83 ? -1.273 -0.198 6.900 1.00 90.38 83 ALA A O 1
ATOM 705 N N . VAL A 1 84 ? -1.264 -1.593 8.650 1.00 88.50 84 VAL A N 1
ATOM 706 C CA . VAL A 1 84 ? -0.570 -0.676 9.568 1.00 88.50 84 VAL A CA 1
ATOM 707 C C . VAL A 1 84 ? 0.820 -0.308 9.050 1.00 88.50 84 VAL A C 1
ATOM 709 O O . VAL A 1 84 ? 1.194 0.872 9.057 1.00 88.50 84 VAL A O 1
ATOM 712 N N . ILE A 1 85 ? 1.593 -1.296 8.587 1.00 87.88 85 ILE A N 1
ATOM 713 C CA . ILE A 1 85 ? 2.940 -1.064 8.053 1.00 87.88 85 ILE A CA 1
ATOM 714 C C . ILE A 1 85 ? 2.859 -0.227 6.775 1.00 87.88 85 ILE A C 1
ATOM 716 O O . ILE A 1 85 ? 3.625 0.730 6.636 1.00 87.88 85 ILE A O 1
ATOM 720 N N . PHE A 1 86 ? 1.918 -0.528 5.877 1.00 92.81 86 PHE A N 1
ATOM 721 C CA . PHE A 1 86 ? 1.692 0.247 4.662 1.00 92.81 86 PHE A CA 1
ATOM 722 C C . PHE A 1 86 ? 1.326 1.703 4.974 1.00 92.81 86 PHE A C 1
ATOM 724 O O . PHE A 1 86 ? 1.982 2.609 4.465 1.00 92.81 86 PHE A O 1
ATOM 731 N N . LEU A 1 87 ? 0.343 1.953 5.845 1.00 93.25 87 LEU A N 1
ATOM 732 C CA . LEU A 1 87 ? -0.079 3.310 6.217 1.00 93.25 87 LEU A CA 1
ATOM 733 C C . LEU A 1 87 ? 1.074 4.104 6.842 1.00 93.25 87 LEU A C 1
ATOM 735 O O . LEU A 1 87 ? 1.312 5.261 6.485 1.00 93.25 87 LEU A O 1
ATOM 739 N N . SER A 1 88 ? 1.842 3.462 7.724 1.00 90.56 88 SER A N 1
ATOM 740 C CA . SER A 1 88 ? 3.030 4.055 8.345 1.00 90.56 88 SER A CA 1
ATOM 741 C C . SER A 1 88 ? 4.111 4.379 7.310 1.00 90.56 88 SER A C 1
ATOM 743 O O . SER A 1 88 ? 4.710 5.459 7.339 1.00 90.56 88 SER A O 1
ATOM 745 N N . PHE A 1 89 ? 4.359 3.465 6.369 1.00 90.38 89 PHE A N 1
ATOM 746 C CA . PHE A 1 89 ? 5.282 3.666 5.257 1.00 90.38 89 PHE A CA 1
ATOM 747 C C . PHE A 1 89 ? 4.837 4.833 4.369 1.00 90.38 89 PHE A C 1
ATOM 749 O O . PHE A 1 89 ? 5.617 5.765 4.152 1.00 90.38 89 PHE A O 1
ATOM 756 N N . TYR A 1 90 ? 3.585 4.813 3.912 1.00 93.94 90 TYR A N 1
ATOM 757 C CA . TYR A 1 90 ? 3.013 5.810 3.017 1.00 93.94 90 TYR A CA 1
ATOM 758 C C . TYR A 1 90 ? 3.099 7.201 3.650 1.00 93.94 90 TYR A C 1
ATOM 760 O O . TYR A 1 90 ? 3.718 8.103 3.084 1.00 93.94 90 TYR A O 1
ATOM 768 N N . LYS A 1 91 ? 2.633 7.351 4.895 1.00 92.00 91 LYS A N 1
ATOM 769 C CA . LYS A 1 91 ? 2.725 8.612 5.642 1.00 92.00 91 LYS A CA 1
ATOM 770 C C . LYS A 1 91 ? 4.160 9.090 5.813 1.00 92.00 91 LYS A C 1
ATOM 772 O O . LYS A 1 91 ? 4.457 10.268 5.616 1.00 92.00 91 LYS A O 1
ATOM 777 N N . LYS A 1 92 ? 5.095 8.196 6.141 1.00 90.69 92 LYS A N 1
ATOM 778 C CA . LYS A 1 92 ? 6.508 8.564 6.309 1.00 90.69 92 LYS A CA 1
ATOM 779 C C . LYS A 1 92 ? 7.106 9.153 5.028 1.00 90.69 92 LYS A C 1
ATOM 781 O O . LYS A 1 92 ? 7.926 10.078 5.123 1.00 90.69 92 LYS A O 1
ATOM 786 N N . LYS A 1 93 ? 6.727 8.617 3.863 1.00 90.12 93 LYS A N 1
ATOM 787 C CA . LYS A 1 93 ? 7.304 8.954 2.551 1.00 90.12 93 LYS A CA 1
ATOM 788 C C . LYS A 1 93 ? 6.577 10.067 1.815 1.00 90.12 93 LYS A C 1
ATOM 790 O O . LYS A 1 93 ? 7.245 10.898 1.211 1.00 90.12 93 LYS A O 1
ATOM 795 N N . PHE A 1 94 ? 5.260 10.137 1.937 1.00 91.69 94 PHE A N 1
ATOM 796 C CA . PHE A 1 94 ? 4.430 11.116 1.239 1.00 91.69 94 PHE A CA 1
ATOM 797 C C . PHE A 1 94 ? 3.889 12.219 2.152 1.00 91.69 94 PHE A C 1
ATOM 799 O O . PHE A 1 94 ? 3.297 13.166 1.657 1.00 91.69 94 PHE A O 1
ATOM 806 N N . LYS A 1 95 ? 4.162 12.146 3.464 1.00 92.50 95 LYS A N 1
ATOM 807 C CA . LYS A 1 95 ? 3.764 13.136 4.486 1.00 92.50 95 LYS A CA 1
ATOM 808 C C . LYS A 1 95 ? 2.252 13.302 4.660 1.00 92.50 95 LYS A C 1
ATOM 810 O O . LYS A 1 95 ? 1.816 14.211 5.354 1.00 92.50 95 LYS A O 1
ATOM 815 N N . GLU A 1 96 ? 1.478 12.373 4.119 1.00 92.94 96 GLU A N 1
ATOM 816 C CA . GLU A 1 96 ? 0.020 12.325 4.168 1.00 92.94 96 GLU A CA 1
ATOM 817 C C . GLU A 1 96 ? -0.446 10.867 4.251 1.00 92.94 96 GLU A C 1
ATOM 819 O O . GLU A 1 96 ? 0.325 9.955 3.955 1.00 92.94 96 GLU A O 1
ATOM 824 N N . LEU A 1 97 ? -1.691 10.634 4.658 1.00 93.62 97 LEU A N 1
ATOM 825 C CA . LEU A 1 97 ? -2.316 9.312 4.566 1.00 93.62 97 LEU A CA 1
ATOM 826 C C . LEU A 1 97 ? -2.989 9.145 3.191 1.00 93.62 97 LEU A C 1
ATOM 828 O O . LEU A 1 97 ? -3.320 10.152 2.562 1.00 93.62 97 LEU A O 1
ATOM 832 N N . PRO A 1 98 ? -3.203 7.909 2.708 1.00 93.00 98 PRO A N 1
ATOM 833 C CA . PRO A 1 98 ? -3.917 7.678 1.454 1.00 93.00 98 PRO A CA 1
ATOM 834 C C . PRO A 1 98 ? -5.330 8.293 1.450 1.00 93.00 98 PRO A C 1
ATOM 836 O O . PRO A 1 98 ? -6.026 8.296 2.470 1.00 93.00 98 PRO A O 1
ATOM 839 N N . TYR A 1 99 ? -5.752 8.796 0.287 1.00 84.50 99 TYR A N 1
ATOM 840 C CA . TYR A 1 99 ? -7.021 9.507 0.083 1.00 84.50 99 TYR A CA 1
ATOM 841 C C . TYR A 1 99 ? -8.224 8.554 -0.099 1.00 84.50 99 TYR A C 1
ATOM 843 O O . TYR A 1 99 ? -8.076 7.334 -0.117 1.00 84.50 99 TYR A O 1
ATOM 851 N N . GLY A 1 100 ? -9.429 9.124 -0.216 1.00 84.88 100 GLY A N 1
ATOM 852 C CA . GLY A 1 100 ? -10.731 8.448 -0.067 1.00 84.88 100 GLY A CA 1
ATOM 853 C C . GLY A 1 100 ? -10.895 7.051 -0.691 1.00 84.88 100 GLY A C 1
ATOM 854 O O . GLY A 1 100 ? -11.209 6.130 0.055 1.00 84.88 100 GLY A O 1
ATOM 855 N N . PRO A 1 101 ? -10.660 6.840 -1.999 1.00 87.75 101 PRO A N 1
ATOM 856 C CA . PRO A 1 101 ? -10.823 5.536 -2.648 1.00 87.75 101 PRO A CA 1
ATOM 857 C C . PRO A 1 101 ? -10.021 4.428 -1.972 1.00 87.75 101 PRO A C 1
ATOM 859 O O . PRO A 1 101 ? -10.542 3.346 -1.735 1.00 87.75 101 PRO A O 1
ATOM 862 N N . PHE A 1 102 ? -8.788 4.726 -1.554 1.00 94.25 102 PHE A N 1
ATOM 863 C CA . PHE A 1 102 ? -7.988 3.776 -0.794 1.00 94.25 102 PHE A CA 1
ATOM 864 C C . PHE A 1 102 ? -8.610 3.426 0.552 1.00 94.25 102 PHE A C 1
ATOM 866 O O . PHE A 1 102 ? -8.606 2.266 0.953 1.00 94.25 102 PHE A O 1
ATOM 873 N N . ARG A 1 103 ? -9.135 4.429 1.259 1.00 92.00 103 ARG A N 1
ATOM 874 C CA . ARG A 1 103 ? -9.777 4.236 2.558 1.00 92.00 103 ARG A CA 1
ATOM 875 C C . ARG A 1 103 ? -10.968 3.288 2.444 1.00 92.00 103 ARG A C 1
ATOM 877 O O . ARG A 1 103 ? -11.069 2.355 3.234 1.00 92.00 103 ARG A O 1
ATOM 884 N N . GLU A 1 104 ? -11.844 3.523 1.471 1.00 91.19 104 GLU A N 1
ATOM 885 C CA . GLU A 1 104 ? -13.041 2.703 1.265 1.00 91.19 104 GLU A CA 1
ATOM 886 C C . GLU A 1 104 ? -12.684 1.279 0.838 1.00 91.19 104 GLU A C 1
ATOM 888 O O . GLU A 1 104 ? -13.201 0.315 1.404 1.00 91.19 104 GLU A O 1
ATOM 893 N N . ALA A 1 105 ? -11.729 1.139 -0.079 1.00 93.06 105 ALA A N 1
ATOM 894 C CA . ALA A 1 105 ? -11.216 -0.152 -0.512 1.00 93.06 105 ALA A CA 1
ATOM 895 C C . ALA A 1 105 ? -10.593 -0.946 0.646 1.00 93.06 105 ALA A C 1
ATOM 897 O O . ALA A 1 105 ? -10.884 -2.126 0.847 1.00 93.06 105 ALA A O 1
ATOM 898 N N . LEU A 1 106 ? -9.780 -0.278 1.472 1.00 93.19 106 LEU A N 1
ATOM 899 C CA . LEU A 1 106 ? -9.181 -0.882 2.655 1.00 93.19 106 LEU A CA 1
ATOM 900 C C . LEU A 1 106 ? -10.259 -1.295 3.662 1.00 93.19 106 LEU A C 1
ATOM 902 O O . LEU A 1 106 ? -10.174 -2.388 4.211 1.00 93.19 106 LEU A O 1
ATOM 906 N N . LYS A 1 107 ? -11.288 -0.467 3.879 1.00 89.38 107 LYS A N 1
ATOM 907 C CA . LYS A 1 107 ? -12.418 -0.799 4.756 1.00 89.38 107 LYS A CA 1
ATOM 908 C C . LYS A 1 107 ? -13.093 -2.098 4.330 1.00 89.38 107 LYS A C 1
ATOM 910 O O . LYS A 1 107 ? -13.298 -2.986 5.150 1.00 89.38 107 LYS A O 1
ATOM 915 N N . GLN A 1 108 ? -13.432 -2.204 3.047 1.00 90.81 108 GLN A N 1
ATOM 916 C CA . GLN A 1 108 ? -14.081 -3.391 2.497 1.00 90.81 108 GLN A CA 1
ATOM 917 C C . GLN A 1 108 ? -13.182 -4.619 2.614 1.00 90.81 108 GLN A C 1
ATOM 919 O O . GLN A 1 108 ? -13.640 -5.670 3.053 1.00 90.81 108 GLN A O 1
ATOM 924 N N . HIS A 1 109 ? -11.900 -4.478 2.276 1.00 90.38 109 HIS A N 1
ATOM 925 C CA . HIS A 1 109 ? -10.934 -5.560 2.393 1.00 90.38 109 HIS A CA 1
ATOM 926 C C . HIS A 1 109 ? -10.823 -6.066 3.835 1.00 90.38 109 HIS A C 1
ATOM 928 O O . HIS A 1 109 ? -10.951 -7.263 4.071 1.00 90.38 109 HIS A O 1
ATOM 934 N N . LEU A 1 110 ? -10.632 -5.164 4.803 1.00 86.00 110 LEU A N 1
ATOM 935 C CA . LEU A 1 110 ? -10.474 -5.540 6.205 1.00 86.00 110 LEU A CA 1
ATOM 936 C C . LEU A 1 110 ? -11.758 -6.154 6.791 1.00 86.00 110 LEU A C 1
ATOM 938 O O . LEU A 1 110 ? -11.661 -7.090 7.579 1.00 86.00 110 LEU A O 1
ATOM 942 N N . ASN A 1 111 ? -12.946 -5.685 6.391 1.00 84.88 111 ASN A N 1
ATOM 943 C CA . ASN A 1 111 ? -14.227 -6.266 6.824 1.00 84.88 111 ASN A CA 1
ATOM 944 C C . ASN A 1 111 ? -14.425 -7.710 6.341 1.00 84.88 111 ASN A C 1
ATOM 946 O O . ASN A 1 111 ? -15.206 -8.448 6.932 1.00 84.88 111 ASN A O 1
ATOM 950 N N . ASN A 1 112 ? -13.738 -8.093 5.265 1.00 85.25 112 ASN A N 1
ATOM 951 C CA . ASN A 1 112 ? -13.800 -9.425 4.672 1.00 85.25 112 ASN A CA 1
ATOM 952 C C . ASN A 1 112 ? -12.596 -10.303 5.061 1.00 85.25 112 ASN A C 1
ATOM 954 O O . ASN A 1 112 ? -12.450 -11.401 4.525 1.00 85.25 112 ASN A O 1
ATOM 958 N N . LEU A 1 113 ? -11.701 -9.826 5.936 1.00 81.31 113 LEU A N 1
ATOM 959 C CA . LEU A 1 113 ? -10.589 -10.635 6.431 1.00 81.31 113 LEU A CA 1
ATOM 960 C C . LEU A 1 113 ? -11.074 -11.642 7.474 1.00 81.31 113 LEU A C 1
ATOM 962 O O . LEU A 1 113 ? -11.840 -11.298 8.366 1.00 81.31 113 LEU A O 1
ATOM 966 N N . ASP A 1 114 ? -10.545 -12.863 7.394 1.00 79.06 114 ASP A N 1
ATOM 967 C CA . ASP A 1 114 ? -10.772 -13.897 8.405 1.00 79.06 114 ASP A CA 1
ATOM 968 C C . ASP A 1 114 ? -10.327 -13.415 9.800 1.00 79.06 114 ASP A C 1
ATOM 970 O O . ASP A 1 114 ? -9.255 -12.813 9.937 1.00 79.06 114 ASP A O 1
ATOM 974 N N . ASP A 1 115 ? -11.096 -13.751 10.840 1.00 71.50 115 ASP A N 1
ATOM 975 C CA . ASP A 1 115 ? -10.866 -13.294 12.221 1.00 71.50 115 ASP A CA 1
ATOM 976 C C . ASP A 1 115 ? -9.433 -13.572 12.720 1.00 71.50 115 ASP A C 1
ATOM 978 O O . ASP A 1 115 ? -8.804 -12.714 13.341 1.00 71.50 115 ASP A O 1
ATOM 982 N N . GLU A 1 116 ? -8.846 -14.722 12.372 1.00 68.25 116 GLU A N 1
ATOM 983 C CA . GLU A 1 116 ? -7.468 -15.088 12.745 1.00 68.25 116 GLU A CA 1
ATOM 984 C C . GLU A 1 116 ? -6.412 -14.112 12.184 1.00 68.25 116 GLU A C 1
ATOM 986 O O . GLU A 1 116 ? -5.395 -13.826 12.826 1.00 68.25 116 GLU A O 1
ATOM 991 N N . LYS A 1 117 ? -6.653 -13.543 10.994 1.00 69.94 117 LYS A N 1
ATOM 992 C CA . LYS A 1 117 ? -5.769 -12.546 10.359 1.00 69.94 117 LYS A CA 1
ATOM 993 C C . LYS A 1 117 ? -5.897 -11.170 11.007 1.00 69.94 117 LYS A C 1
ATOM 995 O O . LYS A 1 117 ? -4.990 -10.344 10.869 1.00 69.94 117 LYS A O 1
ATOM 1000 N N . ILE A 1 118 ? -6.997 -10.928 11.714 1.00 67.69 118 ILE A N 1
ATOM 1001 C CA . ILE A 1 118 ? -7.220 -9.732 12.524 1.00 67.69 118 ILE A CA 1
ATOM 1002 C C . ILE A 1 118 ? -6.574 -9.921 13.907 1.00 67.69 118 ILE A C 1
ATOM 1004 O O . ILE A 1 118 ? -5.879 -9.026 14.384 1.00 67.69 118 ILE A O 1
ATOM 1008 N N . GLU A 1 119 ? -6.702 -11.097 14.531 1.00 60.53 119 GLU A N 1
ATOM 1009 C CA . GLU A 1 119 ? -6.177 -11.363 15.880 1.00 60.53 119 GLU A CA 1
ATOM 1010 C C . GLU A 1 119 ? -4.649 -11.299 15.999 1.00 60.53 119 GLU A C 1
ATOM 1012 O O . GLU A 1 119 ? -4.141 -10.868 17.040 1.00 60.53 119 GLU A O 1
ATOM 1017 N N . LEU A 1 120 ? -3.908 -11.631 14.934 1.00 57.16 120 LEU A N 1
ATOM 1018 C CA . LEU A 1 120 ? -2.443 -11.480 14.866 1.00 57.16 120 LEU A CA 1
ATOM 1019 C C . LEU A 1 120 ? -1.965 -10.057 15.216 1.00 57.16 120 LEU A C 1
ATOM 1021 O O . LEU A 1 120 ? -0.813 -9.862 15.606 1.00 57.16 120 LEU A O 1
ATOM 1025 N N . PHE A 1 121 ? -2.847 -9.062 15.109 1.00 58.16 121 PHE A N 1
ATOM 1026 C CA . PHE A 1 121 ? -2.564 -7.666 15.401 1.00 58.16 121 PHE A CA 1
ATOM 1027 C C . PHE A 1 121 ? -2.700 -7.273 16.876 1.00 58.16 121 PHE A C 1
ATOM 1029 O O . PHE A 1 121 ? -2.160 -6.235 17.256 1.00 58.16 121 PHE A O 1
ATOM 1036 N N . LYS A 1 122 ? -3.319 -8.098 17.739 1.00 49.94 122 LYS A N 1
ATOM 1037 C CA . LYS A 1 122 ? -3.376 -7.820 19.191 1.00 49.94 122 LYS A CA 1
ATOM 1038 C C . LYS A 1 122 ? -1.976 -7.489 19.738 1.00 49.94 122 LYS A C 1
ATOM 1040 O O . LYS A 1 122 ? -1.838 -6.626 20.590 1.00 49.94 122 LYS A O 1
ATOM 1045 N N . TYR A 1 123 ? -0.927 -8.070 19.155 1.00 48.66 123 TYR A N 1
ATOM 1046 C CA . TYR A 1 123 ? 0.472 -7.920 19.562 1.00 48.66 123 TYR A CA 1
ATOM 1047 C C . TYR A 1 123 ? 1.247 -6.735 18.954 1.00 48.66 123 TYR A C 1
ATOM 1049 O O . TYR A 1 123 ? 2.424 -6.577 19.275 1.00 48.66 123 TYR A O 1
ATOM 1057 N N . PHE A 1 124 ? 0.650 -5.912 18.085 1.00 55.97 124 PHE A N 1
ATOM 1058 C CA . PHE A 1 124 ? 1.358 -4.814 17.417 1.00 55.97 124 PHE A CA 1
ATOM 1059 C C . PHE A 1 124 ? 0.932 -3.440 17.946 1.00 55.97 124 PHE A C 1
ATOM 1061 O O . PHE A 1 124 ? -0.218 -3.028 17.825 1.00 55.97 124 PHE A O 1
ATOM 1068 N N . THR A 1 125 ? 1.895 -2.682 18.472 1.00 61.25 125 THR A N 1
ATOM 1069 C CA . THR A 1 125 ? 1.688 -1.287 18.879 1.00 61.25 125 THR A CA 1
ATOM 1070 C C . THR A 1 125 ? 1.773 -0.354 17.671 1.00 61.25 125 THR A C 1
ATOM 1072 O O . THR A 1 125 ? 2.804 -0.287 16.994 1.00 61.25 125 THR A O 1
ATOM 1075 N N . VAL A 1 126 ? 0.720 0.428 17.420 1.00 71.00 126 VAL A N 1
ATOM 1076 C CA . VAL A 1 126 ? 0.755 1.516 16.429 1.00 71.00 126 VAL A CA 1
ATOM 1077 C C . VAL A 1 126 ? 1.249 2.782 17.105 1.00 71.00 126 VAL A C 1
ATOM 1079 O O . VAL A 1 126 ? 0.492 3.519 17.722 1.00 71.00 126 VAL A O 1
ATOM 1082 N N . ASN A 1 127 ? 2.541 3.062 16.968 1.00 69.62 127 ASN A N 1
ATOM 1083 C CA . ASN A 1 127 ? 3.154 4.230 17.608 1.00 69.62 127 ASN A CA 1
ATOM 1084 C C . ASN A 1 127 ? 2.767 5.576 16.955 1.00 69.62 127 ASN A C 1
ATOM 1086 O O . ASN A 1 127 ? 3.122 6.636 17.471 1.00 69.62 127 ASN A O 1
ATOM 1090 N N . ASP A 1 128 ? 2.074 5.564 15.810 1.00 81.25 128 ASP A N 1
ATOM 1091 C CA . ASP A 1 128 ? 1.664 6.772 15.088 1.00 81.25 128 ASP A CA 1
ATOM 1092 C C . ASP A 1 128 ? 0.167 7.063 15.281 1.00 81.25 128 ASP A C 1
ATOM 1094 O O . ASP A 1 128 ? -0.688 6.406 14.688 1.00 81.25 128 ASP A O 1
ATOM 1098 N N . LYS A 1 129 ? -0.142 8.115 16.052 1.00 84.50 129 LYS A N 1
ATOM 1099 C CA . LYS A 1 129 ? -1.520 8.545 16.357 1.00 84.50 129 LYS A CA 1
ATOM 1100 C C . LYS A 1 129 ? -2.382 8.817 15.123 1.00 84.50 129 LYS A C 1
ATOM 1102 O O . LYS A 1 129 ? -3.592 8.638 15.179 1.00 84.50 129 LYS A O 1
ATOM 1107 N N . ALA A 1 130 ? -1.793 9.279 14.019 1.00 87.00 130 ALA A N 1
ATOM 1108 C CA . ALA A 1 130 ? -2.568 9.538 12.807 1.00 87.00 130 ALA A CA 1
ATOM 1109 C C . ALA A 1 130 ? -2.962 8.230 12.115 1.00 87.00 130 ALA A C 1
ATOM 1111 O O . ALA A 1 130 ? -4.069 8.131 11.601 1.00 87.00 130 ALA A O 1
ATOM 1112 N N . VAL A 1 131 ? -2.071 7.232 12.122 1.00 88.69 131 VAL A N 1
ATOM 1113 C CA . VAL A 1 131 ? -2.379 5.888 11.611 1.00 88.69 131 VAL A CA 1
ATOM 1114 C C . VAL A 1 131 ? -3.428 5.225 12.499 1.00 88.69 131 VAL A C 1
ATOM 1116 O O . VAL A 1 131 ? -4.384 4.669 11.974 1.00 88.69 131 VAL A O 1
ATOM 1119 N N . GLN A 1 132 ? -3.297 5.348 13.823 1.00 85.31 132 GLN A N 1
ATOM 1120 C CA . GLN A 1 132 ? -4.298 4.860 14.771 1.00 85.31 132 GLN A CA 1
ATOM 1121 C C . GLN A 1 132 ? -5.677 5.462 14.493 1.00 85.31 132 GLN A C 1
ATOM 1123 O O . GLN A 1 132 ? -6.617 4.720 14.227 1.00 85.31 132 GLN A O 1
ATOM 1128 N N . LYS A 1 133 ? -5.777 6.795 14.445 1.00 86.81 133 LYS A N 1
ATOM 1129 C CA . LYS A 1 133 ? -7.043 7.478 14.160 1.00 86.81 133 LYS A CA 1
ATOM 1130 C C . LYS A 1 133 ? -7.644 7.042 12.822 1.00 86.81 133 LYS A C 1
ATOM 1132 O O . LYS A 1 133 ? -8.851 6.874 12.717 1.00 86.81 133 LYS A O 1
ATOM 1137 N N . TYR A 1 134 ? -6.808 6.846 11.804 1.00 88.94 134 TYR A N 1
ATOM 1138 C CA . TYR A 1 134 ? -7.261 6.386 10.492 1.00 88.94 134 TYR A CA 1
ATOM 1139 C C . TYR A 1 134 ? -7.863 4.976 10.542 1.00 88.94 134 TYR A C 1
ATOM 1141 O O . TYR A 1 134 ? -8.837 4.718 9.848 1.00 88.94 134 TYR A O 1
ATOM 1149 N N . LEU A 1 135 ? -7.316 4.074 11.364 1.00 86.50 135 LEU A N 1
ATOM 1150 C CA . LEU A 1 135 ? -7.858 2.725 11.567 1.00 86.50 135 LEU A CA 1
ATOM 1151 C C . LEU A 1 135 ? -9.137 2.735 12.423 1.00 86.50 135 LEU A C 1
ATOM 1153 O O . LEU A 1 135 ? -10.090 2.033 12.094 1.00 86.50 135 LEU A O 1
ATOM 1157 N N . GLU A 1 136 ? -9.204 3.576 13.456 1.00 85.00 136 GLU A N 1
ATOM 1158 C CA . GLU A 1 136 ? -10.419 3.783 14.267 1.00 85.00 136 GLU A CA 1
ATOM 1159 C C . GLU A 1 136 ? -11.580 4.288 13.400 1.00 85.00 136 GLU A C 1
ATOM 1161 O O . GLU A 1 136 ? -12.701 3.791 13.464 1.00 85.00 136 GLU A O 1
ATOM 1166 N N . GLU A 1 137 ? -11.284 5.218 12.495 1.00 85.19 137 GLU A N 1
ATOM 1167 C CA . GLU A 1 137 ? -12.194 5.744 11.478 1.00 85.19 137 GLU A CA 1
ATOM 1168 C C . GLU A 1 137 ? -12.689 4.691 10.462 1.00 85.19 137 GLU A C 1
ATOM 1170 O O . GLU A 1 137 ? -13.646 4.945 9.719 1.00 85.19 137 GLU A O 1
ATOM 1175 N N . LEU A 1 138 ? -12.042 3.524 10.407 1.00 83.06 138 LEU A N 1
ATOM 1176 C CA . LEU A 1 138 ? -12.455 2.356 9.628 1.00 83.06 138 LEU A CA 1
ATOM 1177 C C . LEU A 1 138 ? -13.264 1.344 10.456 1.00 83.06 138 LEU A C 1
ATOM 1179 O O . LEU A 1 138 ? -13.792 0.399 9.877 1.00 83.06 138 LEU A O 1
ATOM 1183 N N . GLY A 1 139 ? -13.414 1.569 11.765 1.00 77.56 139 GLY A N 1
ATOM 1184 C CA . GLY A 1 139 ? -14.118 0.684 12.696 1.00 77.56 139 GLY A CA 1
ATOM 1185 C C . GLY A 1 139 ? -13.207 -0.268 13.475 1.00 77.56 139 GLY A C 1
ATOM 1186 O O . GLY A 1 139 ? -13.717 -1.171 14.131 1.00 77.56 139 GLY A O 1
ATOM 1187 N N . TYR A 1 140 ? -11.883 -0.088 13.419 1.00 76.19 140 TYR A N 1
ATOM 1188 C CA . TYR A 1 140 ? -10.930 -0.928 14.145 1.00 76.19 140 TYR A CA 1
ATOM 1189 C C . TYR A 1 140 ? -10.419 -0.222 15.396 1.00 76.19 140 TYR A C 1
ATOM 1191 O O . TYR A 1 140 ? -9.661 0.743 15.313 1.00 76.19 140 TYR A O 1
ATOM 1199 N N . GLU A 1 141 ? -10.796 -0.738 16.562 1.00 63.94 141 GLU A N 1
ATOM 1200 C CA . GLU A 1 141 ? -10.275 -0.260 17.840 1.00 63.94 141 GLU A CA 1
ATOM 1201 C C . GLU A 1 141 ? -8.949 -0.947 18.174 1.00 63.94 141 GLU A C 1
ATOM 1203 O O . GLU A 1 141 ? -8.838 -2.175 18.230 1.00 63.94 141 GLU A O 1
ATOM 1208 N N . ILE A 1 142 ? -7.921 -0.141 18.427 1.00 62.88 142 ILE A N 1
ATOM 1209 C CA . ILE A 1 142 ? -6.657 -0.632 18.968 1.00 62.88 142 ILE A CA 1
ATOM 1210 C C . ILE A 1 142 ? -6.871 -0.853 20.464 1.00 62.88 142 ILE A C 1
ATOM 1212 O O . ILE A 1 142 ? -7.114 0.093 21.210 1.00 62.88 142 ILE A O 1
ATOM 1216 N N . ASN A 1 143 ? -6.787 -2.105 20.917 1.00 58.94 143 ASN A N 1
ATOM 1217 C CA . ASN A 1 143 ? -6.982 -2.434 22.327 1.00 58.94 143 ASN A CA 1
ATOM 1218 C C . ASN A 1 143 ? -5.795 -1.929 23.174 1.00 58.94 143 ASN A C 1
ATOM 1220 O O . ASN A 1 143 ? -4.802 -2.632 23.379 1.00 58.94 143 ASN A O 1
ATOM 1224 N N . GLU A 1 144 ? -5.899 -0.696 23.675 1.00 55.88 144 GLU A N 1
ATOM 1225 C CA . GLU A 1 144 ? -4.872 -0.074 24.517 1.00 55.88 144 GLU A CA 1
ATOM 1226 C C . GLU A 1 144 ? -4.622 -0.831 25.829 1.00 55.88 144 GLU A C 1
ATOM 1228 O O . GLU A 1 144 ? -3.508 -0.803 26.351 1.00 55.88 144 GLU A O 1
ATOM 1233 N N . GLU A 1 145 ? -5.626 -1.523 26.370 1.00 53.44 145 GLU A N 1
ATOM 1234 C CA . GLU A 1 145 ? -5.494 -2.293 27.610 1.00 53.44 145 GLU A CA 1
ATOM 1235 C C . GLU A 1 145 ? -4.614 -3.531 27.404 1.00 53.44 145 GLU A C 1
ATOM 1237 O O . GLU A 1 145 ? -3.727 -3.817 28.213 1.00 53.44 145 GLU A O 1
ATOM 1242 N N . PHE A 1 146 ? -4.772 -4.210 26.265 1.00 50.19 146 PHE A N 1
ATOM 1243 C CA . PHE A 1 146 ? -3.867 -5.268 25.836 1.00 50.19 146 PHE A CA 1
ATOM 1244 C C . PHE A 1 146 ? -2.434 -4.742 25.678 1.00 50.19 146 PHE A C 1
ATOM 1246 O O . PHE A 1 146 ? -1.494 -5.381 26.159 1.00 50.19 146 PHE A O 1
ATOM 1253 N N . LEU A 1 147 ? -2.258 -3.575 25.048 1.00 50.09 147 LEU A N 1
ATOM 1254 C CA . LEU A 1 147 ? -0.942 -2.963 24.850 1.00 50.09 147 LEU A CA 1
ATOM 1255 C C . LEU A 1 147 ? -0.269 -2.627 26.184 1.00 50.09 147 LEU A C 1
ATOM 1257 O O . LEU A 1 147 ? 0.881 -2.998 26.391 1.00 50.09 147 LEU A O 1
ATOM 1261 N N . ARG A 1 148 ? -0.987 -2.009 27.128 1.00 53.62 148 ARG A N 1
ATOM 1262 C CA . ARG A 1 148 ? -0.446 -1.676 28.458 1.00 53.62 148 ARG A CA 1
ATOM 1263 C C . ARG A 1 148 ? -0.090 -2.917 29.275 1.00 53.62 148 ARG A C 1
ATOM 1265 O O . ARG A 1 148 ? 0.900 -2.899 30.000 1.00 53.62 148 ARG A O 1
ATOM 1272 N N . LYS A 1 149 ? -0.882 -3.987 29.161 1.00 51.09 149 LYS A N 1
ATOM 1273 C CA . LYS A 1 149 ? -0.680 -5.240 29.902 1.00 51.09 149 LYS A CA 1
ATOM 1274 C C . LYS A 1 149 ? 0.494 -6.067 29.374 1.00 51.09 149 LYS A C 1
ATOM 1276 O O . LYS A 1 149 ? 1.190 -6.691 30.168 1.00 51.09 149 LYS A O 1
ATOM 1281 N N . ASN A 1 150 ? 0.706 -6.087 28.057 1.00 46.22 150 ASN A N 1
ATOM 1282 C CA . ASN A 1 150 ? 1.714 -6.942 27.417 1.00 46.22 150 ASN A CA 1
ATOM 1283 C C . ASN A 1 150 ? 2.989 -6.187 27.007 1.00 46.22 150 ASN A C 1
ATOM 1285 O O . ASN A 1 150 ? 4.037 -6.806 26.843 1.00 46.22 150 ASN A O 1
ATOM 1289 N N . PHE A 1 151 ? 2.920 -4.861 26.884 1.00 48.34 151 PHE A N 1
ATOM 1290 C CA . PHE A 1 151 ? 4.038 -3.981 26.543 1.00 48.34 151 PHE A CA 1
ATOM 1291 C C . PHE A 1 151 ? 4.011 -2.723 27.431 1.00 48.34 151 PHE A C 1
ATOM 1293 O O . PHE A 1 151 ? 3.751 -1.622 26.939 1.00 48.34 151 PHE A O 1
ATOM 1300 N N . PRO A 1 152 ? 4.245 -2.856 28.751 1.00 48.88 152 PRO A N 1
ATOM 1301 C CA . PRO A 1 152 ? 4.280 -1.706 29.648 1.00 48.88 152 PRO A CA 1
ATOM 1302 C C . PRO A 1 152 ? 5.334 -0.698 29.168 1.00 48.88 152 PRO A C 1
ATOM 1304 O O . PRO A 1 152 ? 6.438 -1.093 28.785 1.00 48.88 152 PRO A O 1
ATOM 1307 N N . GLU A 1 153 ? 4.986 0.596 29.158 1.00 50.91 153 GLU A N 1
ATOM 1308 C CA . GLU A 1 153 ? 5.898 1.659 28.721 1.00 50.91 153 GLU A CA 1
ATOM 1309 C C . GLU A 1 153 ? 7.238 1.524 29.454 1.00 50.91 153 GLU A C 1
ATOM 1311 O O . GLU A 1 153 ? 7.298 1.599 30.684 1.00 50.91 153 GLU A O 1
ATOM 1316 N N . GLN A 1 154 ? 8.329 1.328 28.707 1.00 44.66 154 GLN A N 1
ATOM 1317 C CA . GLN A 1 154 ? 9.646 1.440 29.316 1.00 44.66 154 GLN A CA 1
ATOM 1318 C C . GLN A 1 154 ? 9.856 2.898 29.736 1.00 44.66 154 GLN A C 1
ATOM 1320 O O . GLN A 1 154 ? 9.547 3.808 28.955 1.00 44.66 154 GLN A O 1
ATOM 1325 N N . PRO A 1 155 ? 10.365 3.147 30.955 1.00 36.19 155 PRO A N 1
ATOM 1326 C CA . PRO A 1 155 ? 10.610 4.499 31.425 1.00 36.19 155 PRO A CA 1
ATOM 1327 C C . PRO A 1 155 ? 11.502 5.219 30.415 1.00 36.19 155 PRO A C 1
ATOM 1329 O O . PRO A 1 155 ? 12.555 4.714 30.026 1.00 36.19 155 PRO A O 1
ATOM 1332 N N . ARG A 1 156 ? 11.059 6.398 29.963 1.00 41.25 156 ARG A N 1
ATOM 1333 C CA . ARG A 1 156 ? 11.804 7.236 29.019 1.00 41.25 156 ARG A CA 1
ATOM 1334 C C . ARG A 1 156 ? 13.106 7.707 29.673 1.00 41.25 156 ARG A C 1
ATOM 1336 O O . ARG A 1 156 ? 13.150 8.782 30.264 1.00 41.25 156 ARG A O 1
ATOM 1343 N N . GLN A 1 157 ? 14.169 6.919 29.563 1.00 33.41 157 GLN A N 1
ATOM 1344 C CA . GLN A 1 157 ? 15.536 7.403 29.710 1.00 33.41 157 GLN A CA 1
ATOM 1345 C C . GLN A 1 157 ? 16.038 7.840 28.333 1.00 33.41 157 GLN A C 1
ATOM 1347 O O . GLN A 1 157 ? 15.875 7.139 27.337 1.00 33.41 157 GLN A O 1
ATOM 1352 N N . GLY A 1 158 ? 16.552 9.069 28.274 1.00 33.78 158 GLY A N 1
ATOM 1353 C CA . GLY A 1 158 ? 16.947 9.731 27.038 1.00 33.78 158 GLY A CA 1
ATOM 1354 C C . GLY A 1 158 ? 18.021 8.980 26.246 1.00 33.78 158 GLY A C 1
ATOM 1355 O O . GLY A 1 158 ? 18.884 8.331 26.819 1.00 33.78 158 GLY A O 1
ATOM 1356 N N . ASN A 1 159 ? 17.942 9.134 24.921 1.00 43.25 159 ASN A N 1
ATOM 1357 C CA . ASN A 1 159 ? 18.980 8.924 23.906 1.00 43.25 159 ASN A CA 1
ATOM 1358 C C . ASN A 1 159 ? 20.007 7.796 24.139 1.00 43.25 159 ASN A C 1
ATOM 1360 O O . ASN A 1 159 ? 21.046 8.044 24.739 1.00 43.25 159 ASN A O 1
ATOM 1364 N N . ALA A 1 160 ? 19.798 6.638 23.500 1.00 34.94 160 ALA A N 1
ATOM 1365 C CA . ALA A 1 160 ? 20.809 5.917 22.705 1.00 34.94 160 ALA A CA 1
ATOM 1366 C C . ALA A 1 160 ? 20.214 4.617 22.122 1.00 34.94 160 ALA A C 1
ATOM 1368 O O . ALA A 1 160 ? 19.581 3.848 22.833 1.00 34.94 160 ALA A O 1
ATOM 1369 N N . ASP A 1 161 ? 20.439 4.389 20.826 1.00 36.94 161 ASP A N 1
ATOM 1370 C CA . ASP A 1 161 ? 20.432 3.091 20.135 1.00 36.94 161 ASP A CA 1
ATOM 1371 C C . ASP A 1 161 ? 19.267 2.110 20.381 1.00 36.94 161 ASP A C 1
ATOM 1373 O O . ASP A 1 161 ? 19.372 1.139 21.131 1.00 36.94 161 ASP A O 1
ATOM 1377 N N . LEU A 1 162 ? 18.202 2.234 19.579 1.00 36.53 162 LEU A N 1
ATOM 1378 C CA . LEU A 1 162 ? 17.292 1.109 19.331 1.00 36.53 162 LEU A CA 1
ATOM 1379 C C . LEU A 1 162 ? 17.973 0.066 18.428 1.00 36.53 162 LEU A C 1
ATOM 1381 O O . LEU A 1 162 ? 17.811 0.062 17.206 1.00 36.53 162 LEU A O 1
ATOM 1385 N N . ARG A 1 163 ? 18.721 -0.855 19.042 1.00 30.23 163 ARG A N 1
ATOM 1386 C CA . ARG A 1 163 ? 18.982 -2.173 18.454 1.00 30.23 163 ARG A CA 1
ATOM 1387 C C . ARG A 1 163 ? 17.756 -3.050 18.680 1.00 30.23 163 ARG A C 1
ATOM 1389 O O . ARG A 1 163 ? 17.315 -3.259 19.804 1.00 30.23 163 ARG A O 1
ATOM 1396 N N . CYS A 1 164 ? 17.209 -3.555 17.582 1.00 29.17 164 CYS A N 1
ATOM 1397 C CA . CYS A 1 164 ? 16.164 -4.565 17.584 1.00 29.17 164 CYS A CA 1
ATOM 1398 C C . CYS A 1 164 ? 16.737 -5.855 18.203 1.00 29.17 164 CYS A C 1
ATOM 1400 O O . CYS A 1 164 ? 17.504 -6.558 17.548 1.00 29.17 164 CYS A O 1
ATOM 1402 N N . ASN A 1 165 ? 16.412 -6.150 19.463 1.00 28.27 165 ASN A N 1
ATOM 1403 C CA . ASN A 1 165 ? 16.683 -7.454 20.063 1.00 28.27 165 ASN A CA 1
ATOM 1404 C C . ASN A 1 165 ? 15.487 -8.367 19.791 1.00 28.27 165 ASN A C 1
ATOM 1406 O O . ASN A 1 165 ? 14.535 -8.413 20.563 1.00 28.27 165 ASN A O 1
ATOM 1410 N N . ILE A 1 166 ? 15.551 -9.103 18.682 1.00 32.50 166 ILE A N 1
ATOM 1411 C CA . ILE A 1 166 ? 14.758 -10.320 18.511 1.00 32.50 166 ILE A CA 1
ATOM 1412 C C . ILE A 1 166 ? 15.566 -11.438 19.171 1.00 32.50 166 ILE A C 1
ATOM 1414 O O . ILE A 1 166 ? 16.479 -12.000 18.569 1.00 32.50 166 ILE A O 1
ATOM 1418 N N . SER A 1 167 ? 15.275 -11.734 20.436 1.00 28.50 167 SER A N 1
ATOM 1419 C CA . SER A 1 167 ? 15.747 -12.960 21.076 1.00 28.50 167 SER A CA 1
ATOM 1420 C C . SER A 1 167 ? 14.857 -14.109 20.614 1.00 28.50 167 SER A C 1
ATOM 1422 O O . SER A 1 167 ? 13.754 -14.296 21.125 1.00 28.50 167 SER A O 1
ATOM 1424 N N . VAL A 1 168 ? 15.330 -14.871 19.630 1.00 30.28 168 VAL A N 1
ATOM 1425 C CA . VAL A 1 168 ? 14.763 -16.180 19.300 1.00 30.28 168 VAL A CA 1
ATOM 1426 C C . VAL A 1 168 ? 15.105 -17.115 20.459 1.00 30.28 168 VAL A C 1
ATOM 1428 O O . VAL A 1 168 ? 16.245 -17.555 20.591 1.00 3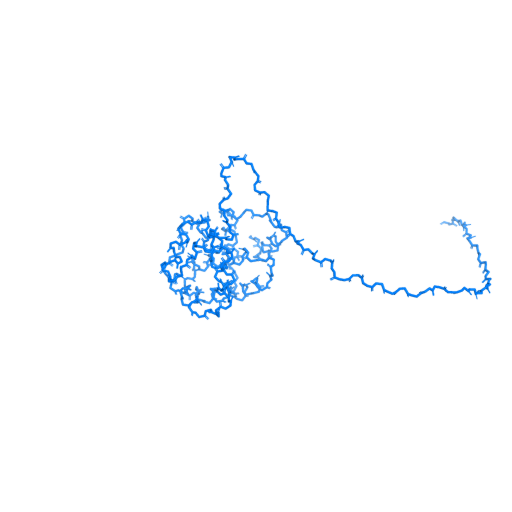0.28 168 VAL A O 1
ATOM 1431 N N . GLN A 1 169 ? 14.139 -17.399 21.333 1.00 29.48 169 GLN A N 1
ATOM 1432 C CA . GLN A 1 169 ? 14.239 -18.544 22.233 1.00 29.48 169 GLN A CA 1
ATOM 1433 C C . GLN A 1 169 ? 14.021 -19.808 21.400 1.00 29.48 169 GLN A C 1
ATOM 1435 O O . GLN A 1 169 ? 12.897 -20.248 21.183 1.00 29.48 169 GLN A O 1
ATOM 1440 N N . ALA A 1 170 ? 15.116 -20.376 20.900 1.00 30.41 170 ALA A N 1
ATOM 1441 C CA . ALA A 1 170 ? 15.138 -21.770 20.495 1.00 30.41 170 ALA A CA 1
ATOM 1442 C C . ALA A 1 170 ? 15.043 -22.616 21.772 1.00 30.41 170 ALA A C 1
ATOM 1444 O O . ALA A 1 170 ? 15.998 -22.693 22.547 1.00 30.41 170 ALA A O 1
ATOM 1445 N N . THR A 1 171 ? 13.885 -23.216 22.033 1.00 33.50 171 THR A N 1
ATOM 1446 C CA . THR A 1 171 ? 13.747 -24.230 23.079 1.00 33.50 171 THR A CA 1
ATOM 1447 C C . THR A 1 171 ? 14.446 -25.502 22.615 1.00 33.50 171 THR A C 1
ATOM 1449 O O . THR A 1 171 ? 13.941 -26.233 21.769 1.00 33.50 171 THR A O 1
ATOM 1452 N N . ALA A 1 172 ? 15.638 -25.737 23.157 1.00 35.84 172 ALA A N 1
ATOM 1453 C CA . ALA A 1 172 ? 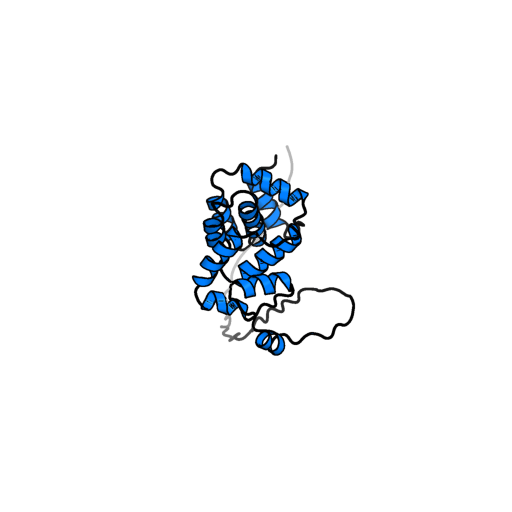16.359 -26.995 23.059 1.00 35.84 172 ALA A CA 1
ATOM 1454 C C . ALA A 1 172 ? 15.855 -27.972 24.137 1.00 35.84 172 ALA A C 1
ATOM 1456 O O . ALA A 1 172 ? 16.368 -27.974 25.251 1.00 35.84 172 ALA A O 1
ATOM 1457 N N . GLN A 1 173 ? 14.855 -28.780 23.792 1.00 31.78 173 GLN A N 1
ATOM 1458 C CA . GLN A 1 173 ? 14.455 -30.053 24.416 1.00 31.78 173 GLN A CA 1
ATOM 1459 C C . GLN A 1 173 ? 13.855 -30.841 23.233 1.00 31.78 173 GLN A C 1
ATOM 1461 O O . GLN A 1 173 ? 12.885 -30.382 22.650 1.00 31.78 173 GLN A O 1
ATOM 1466 N N . ASP A 1 174 ? 14.483 -31.848 22.628 1.00 33.09 174 ASP A N 1
ATOM 1467 C CA . ASP A 1 174 ? 15.054 -33.048 23.222 1.00 33.09 174 ASP A CA 1
ATOM 1468 C C . ASP A 1 174 ? 16.331 -33.502 22.498 1.00 33.09 174 ASP A C 1
ATOM 1470 O O . ASP A 1 174 ? 16.336 -33.800 21.304 1.00 33.09 174 ASP A O 1
ATOM 1474 N N . ALA A 1 175 ? 17.416 -33.630 23.259 1.00 33.03 175 ALA A N 1
ATOM 1475 C CA . ALA A 1 175 ? 18.514 -34.523 22.927 1.00 33.03 175 ALA A CA 1
ATOM 1476 C C . ALA A 1 175 ? 18.344 -35.784 23.782 1.00 33.03 175 ALA A C 1
ATOM 1478 O O . ALA A 1 175 ? 18.746 -35.804 24.944 1.00 33.03 175 ALA A O 1
ATOM 1479 N N . VAL A 1 176 ? 17.757 -36.840 23.211 1.00 31.48 176 VAL A N 1
ATOM 1480 C CA . VAL A 1 176 ? 17.837 -38.191 23.779 1.00 31.48 176 VAL A CA 1
ATOM 1481 C C . VAL A 1 176 ? 18.702 -39.055 22.869 1.00 31.48 176 VAL A C 1
ATOM 1483 O O . VAL A 1 176 ? 18.307 -39.508 21.800 1.00 31.48 176 VAL A O 1
ATOM 1486 N N . LEU A 1 177 ? 19.936 -39.196 23.344 1.00 30.55 177 LEU A N 1
ATOM 1487 C CA . LEU A 1 177 ? 20.892 -40.280 23.155 1.00 30.55 177 LEU A CA 1
ATOM 1488 C C . LEU A 1 177 ? 20.301 -41.610 22.656 1.00 30.55 177 LEU A C 1
ATOM 1490 O O . LEU A 1 177 ? 19.544 -42.235 23.387 1.00 30.55 177 LEU A O 1
ATOM 1494 N N . THR A 1 178 ? 20.850 -42.136 21.556 1.00 32.50 178 THR A N 1
ATOM 1495 C CA . THR A 1 178 ? 21.373 -43.516 21.526 1.00 32.50 178 THR A CA 1
ATOM 1496 C C . THR A 1 178 ? 22.537 -43.631 20.540 1.00 32.50 178 THR A C 1
ATOM 1498 O O . THR A 1 178 ? 22.359 -43.594 19.325 1.00 32.50 178 THR A O 1
ATOM 1501 N N . ASN A 1 179 ? 23.735 -43.806 21.098 1.00 33.34 179 ASN A N 1
ATOM 1502 C CA . ASN A 1 179 ? 24.860 -44.489 20.457 1.00 33.34 179 ASN A CA 1
ATOM 1503 C C . ASN A 1 179 ? 24.477 -45.961 20.203 1.00 33.34 179 ASN A C 1
ATOM 1505 O O . ASN A 1 179 ? 23.766 -46.545 21.025 1.00 33.34 179 ASN A O 1
ATOM 1509 N N . PRO A 1 180 ? 25.082 -46.612 19.201 1.00 35.03 180 PRO A N 1
ATOM 1510 C CA . PRO A 1 180 ? 25.718 -47.884 19.514 1.00 35.03 180 PRO A CA 1
ATOM 1511 C C . PRO A 1 180 ? 27.189 -47.919 19.103 1.00 35.03 180 PRO A C 1
ATOM 1513 O O . PRO A 1 180 ? 27.618 -47.418 18.067 1.00 35.03 180 PRO A O 1
ATOM 1516 N N . GLN A 1 181 ? 27.940 -48.533 20.007 1.00 30.78 181 GLN A N 1
ATOM 1517 C CA . GLN A 1 181 ? 29.373 -48.756 20.018 1.00 30.78 181 GLN A CA 1
ATOM 1518 C C . GLN A 1 181 ? 29.918 -49.423 18.752 1.00 30.78 181 GLN A C 1
ATOM 1520 O O . GLN A 1 181 ? 29.326 -50.338 18.183 1.00 30.78 181 GLN A O 1
ATOM 1525 N N . ALA A 1 182 ? 31.145 -49.025 18.422 1.00 33.88 182 ALA A N 1
ATOM 1526 C CA . ALA A 1 182 ? 32.076 -49.803 17.626 1.00 33.88 182 ALA A CA 1
ATOM 1527 C C . ALA A 1 182 ? 32.432 -51.136 18.311 1.00 33.88 182 ALA A C 1
ATOM 1529 O O . ALA A 1 182 ? 32.589 -51.201 19.530 1.00 33.88 182 ALA A O 1
ATOM 1530 N N . THR A 1 183 ? 32.676 -52.173 17.511 1.00 31.98 183 THR A N 1
ATOM 1531 C CA . THR A 1 183 ? 33.543 -53.305 17.880 1.00 31.98 183 THR A CA 1
ATOM 1532 C C . THR A 1 183 ? 34.483 -53.657 16.711 1.00 31.98 183 THR A C 1
ATOM 1534 O O . THR A 1 183 ? 34.198 -53.286 15.571 1.00 31.98 183 THR A O 1
ATOM 1537 N N . PRO A 1 184 ? 35.652 -54.272 16.988 1.00 40.44 184 PRO A N 1
ATOM 1538 C CA . PRO A 1 184 ? 36.868 -54.091 16.195 1.00 40.44 184 PRO A CA 1
ATOM 1539 C C . PRO A 1 184 ? 37.255 -55.282 15.298 1.00 40.44 184 PRO A C 1
ATOM 1541 O O . PRO A 1 184 ? 36.945 -56.429 15.598 1.00 40.44 184 PRO A O 1
ATOM 1544 N N . GLY A 1 185 ? 38.091 -54.979 14.295 1.00 27.41 185 GLY A N 1
ATOM 1545 C CA . GLY A 1 185 ? 39.169 -55.849 13.801 1.00 27.41 185 GLY A CA 1
ATOM 1546 C C . GLY A 1 185 ? 38.866 -56.734 12.586 1.00 27.41 185 GLY A C 1
ATOM 1547 O O . GLY A 1 185 ? 38.168 -57.728 12.710 1.00 27.41 185 GLY A O 1
ATOM 1548 N N . ASN A 1 186 ? 39.526 -56.470 11.448 1.00 28.73 186 ASN A N 1
ATOM 1549 C CA . ASN A 1 186 ? 40.631 -57.329 10.999 1.00 28.73 186 ASN A CA 1
ATOM 1550 C C . ASN A 1 186 ? 41.491 -56.662 9.904 1.00 28.73 186 ASN A C 1
ATOM 1552 O O . ASN A 1 186 ? 40.991 -55.969 9.021 1.00 28.73 186 ASN A O 1
ATOM 1556 N N . ASN A 1 187 ? 42.799 -56.891 10.002 1.00 34.59 187 ASN A N 1
ATOM 1557 C CA . ASN A 1 187 ? 43.866 -56.442 9.107 1.00 34.59 187 ASN A CA 1
ATOM 1558 C C . ASN A 1 187 ? 43.732 -57.044 7.696 1.00 34.59 187 ASN A C 1
ATOM 1560 O O . ASN A 1 187 ? 43.364 -58.208 7.579 1.00 34.59 187 ASN A O 1
ATOM 1564 N N . ASN A 1 188 ? 44.183 -56.350 6.642 1.00 32.75 188 ASN A N 1
ATOM 1565 C CA . ASN A 1 188 ? 45.560 -56.475 6.129 1.00 32.75 188 ASN A CA 1
ATOM 1566 C C . ASN A 1 188 ? 45.753 -55.814 4.748 1.00 32.75 188 ASN A C 1
ATOM 1568 O O . ASN A 1 188 ? 44.939 -56.001 3.854 1.00 32.75 188 ASN A O 1
ATOM 1572 N N . GLN A 1 189 ? 46.945 -55.217 4.586 1.00 36.00 189 GLN A N 1
ATOM 1573 C CA . GLN A 1 189 ? 47.733 -55.106 3.342 1.00 36.00 189 GLN A CA 1
ATOM 1574 C C . GLN A 1 189 ? 47.230 -54.158 2.229 1.00 36.00 189 GLN A C 1
ATOM 1576 O O . GLN A 1 189 ? 46.055 -54.087 1.929 1.00 36.00 189 GLN A O 1
ATOM 1581 N N . LEU A 1 190 ? 48.053 -53.415 1.484 1.00 40.41 190 LEU A N 1
ATOM 1582 C CA . LEU A 1 190 ? 49.501 -53.180 1.413 1.00 40.41 190 LEU A CA 1
ATOM 1583 C C . LEU A 1 190 ? 49.691 -51.999 0.437 1.00 40.41 190 LEU A C 1
ATOM 1585 O O . LEU A 1 190 ? 48.986 -51.942 -0.559 1.00 40.41 190 LEU A O 1
ATOM 1589 N N . ARG A 1 191 ? 50.732 -51.180 0.670 1.00 34.78 191 ARG A N 1
ATOM 1590 C CA . ARG A 1 191 ? 51.581 -50.479 -0.332 1.00 34.78 191 ARG A CA 1
ATOM 1591 C C . ARG A 1 191 ? 50.881 -49.570 -1.369 1.00 34.78 191 ARG A C 1
ATOM 1593 O O . ARG A 1 191 ? 50.068 -49.998 -2.158 1.00 34.78 191 ARG A O 1
ATOM 1600 N N . GLY A 1 192 ? 51.269 -48.318 -1.572 1.00 32.53 192 GLY A N 1
ATOM 1601 C CA . GLY A 1 192 ? 52.576 -47.707 -1.383 1.00 32.53 192 GLY A CA 1
ATOM 1602 C C . GLY A 1 192 ? 53.000 -46.982 -2.667 1.00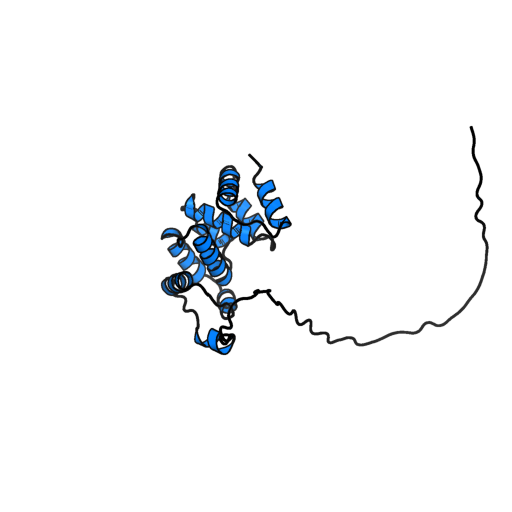 32.53 192 GLY A C 1
ATOM 1603 O O . GLY A 1 192 ? 52.766 -47.468 -3.764 1.00 32.53 192 GLY A O 1
ATOM 1604 N N . LYS A 1 193 ? 53.728 -45.878 -2.465 1.00 39.53 193 LYS A N 1
ATOM 1605 C CA . LYS A 1 193 ? 54.616 -45.168 -3.406 1.00 39.53 193 LYS A CA 1
ATOM 1606 C C . LYS A 1 193 ? 54.013 -44.067 -4.290 1.00 39.53 193 LYS A C 1
ATOM 1608 O O . LYS A 1 193 ? 53.600 -44.260 -5.424 1.00 39.53 193 LYS A O 1
ATOM 1613 N N . ARG A 1 194 ? 54.205 -42.846 -3.775 1.00 44.47 194 ARG A N 1
ATOM 1614 C CA . ARG A 1 194 ? 54.664 -41.676 -4.539 1.00 44.47 194 ARG A CA 1
ATOM 1615 C C . ARG A 1 194 ? 55.820 -42.049 -5.481 1.00 44.47 194 ARG A C 1
ATOM 1617 O O . ARG A 1 194 ? 56.777 -42.681 -5.035 1.00 44.47 194 ARG A O 1
ATOM 1624 N N . ALA A 1 195 ? 55.810 -41.508 -6.696 1.00 41.94 195 ALA A N 1
ATOM 1625 C CA . ALA A 1 195 ? 57.023 -41.190 -7.441 1.00 41.94 195 ALA A CA 1
ATOM 1626 C C . ALA A 1 195 ? 56.822 -39.895 -8.243 1.00 41.94 195 ALA A C 1
ATOM 1628 O O . ALA A 1 195 ? 55.800 -39.670 -8.879 1.00 41.94 195 ALA A O 1
ATOM 1629 N N . ARG A 1 196 ? 57.829 -39.035 -8.126 1.00 40.81 196 ARG A N 1
ATOM 1630 C CA . ARG A 1 196 ? 58.031 -37.704 -8.704 1.00 40.81 196 ARG A CA 1
ATOM 1631 C C . ARG A 1 196 ? 59.146 -37.842 -9.746 1.00 40.81 196 ARG A C 1
ATOM 1633 O O . ARG A 1 196 ? 60.060 -38.612 -9.458 1.00 40.81 196 ARG A O 1
ATOM 1640 N N . LYS A 1 197 ? 59.113 -37.039 -10.824 1.00 38.12 197 LYS A N 1
ATOM 1641 C CA . LYS A 1 197 ? 60.180 -36.672 -11.811 1.00 38.12 197 LYS A CA 1
ATOM 1642 C C . LYS A 1 197 ? 59.656 -36.853 -13.247 1.00 38.12 197 LYS A C 1
ATOM 1644 O O . LYS A 1 197 ? 58.882 -37.765 -13.467 1.00 38.12 197 LYS A O 1
ATOM 1649 N N . GLN A 1 198 ? 60.041 -36.097 -14.274 1.00 40.53 198 GLN A N 1
ATOM 1650 C CA . GLN A 1 198 ? 60.819 -34.865 -14.454 1.00 40.53 198 GLN A CA 1
ATOM 1651 C C . GLN A 1 198 ? 60.604 -34.420 -15.919 1.00 40.53 198 GLN A C 1
ATOM 1653 O O . GLN A 1 198 ? 60.396 -35.257 -16.784 1.00 40.53 198 GLN A O 1
ATOM 1658 N N . LYS A 1 199 ? 60.678 -33.101 -16.120 1.00 41.88 199 LYS A N 1
ATOM 1659 C CA . LYS A 1 199 ? 61.103 -32.299 -17.285 1.00 41.88 199 LYS A CA 1
ATOM 1660 C C . LYS A 1 199 ? 61.468 -32.930 -18.655 1.00 41.88 199 LYS A C 1
ATOM 1662 O O . LYS A 1 199 ? 62.209 -33.902 -18.726 1.00 41.88 199 LYS A O 1
ATOM 1667 N N . SER A 1 200 ? 61.162 -32.088 -19.658 1.00 40.53 200 SER A N 1
ATOM 1668 C CA . SER A 1 200 ? 61.874 -31.773 -20.917 1.00 40.53 200 SER A CA 1
ATOM 1669 C C . SER A 1 200 ? 61.428 -32.482 -22.197 1.00 40.53 200 SER A C 1
ATOM 1671 O O . SER A 1 200 ? 61.756 -33.644 -22.412 1.00 40.53 200 SER A O 1
ATOM 1673 N N . ALA A 1 201 ? 60.811 -31.711 -23.095 1.00 42.66 201 ALA A N 1
ATOM 1674 C CA . ALA A 1 201 ? 61.442 -31.233 -24.330 1.00 42.66 201 ALA A CA 1
ATOM 1675 C C . ALA A 1 201 ? 60.849 -29.858 -24.677 1.00 42.66 201 ALA A C 1
ATOM 1677 O O . ALA A 1 201 ? 59.637 -29.683 -24.411 1.00 42.66 201 ALA A O 1
#

Radius of gyration: 27.34 Å; chains: 1; bounding box: 76×70×56 Å

Sequence (201 aa):
MKQFWELYREDILSFKKHFDANYIKNVFDAYEEVKDKLEALALIRDIHLSRMFSFLLMSYFVKREPDKIDDAINITIKNLGDAVIFLSFYKKKFKELPYGPFREALKQHLNNLDDEKIELFKYFTVNDKAVQKYLEELGYEINEEFLRKNFPEQPRQGNADLRCNISVQATAQDAVLTNPQATPGNNNQLRGKRARKQKSA

Organism: NCBI:txid54262